Protein AF-0000000066426655 (afdb_homodimer)

Foldseek 3Di:
DDFDDDPQFTDDDDDDPDQCLPPVVVVCVVVVVPDDDQEEEDEQDDADPVRNVSVCVSVVVVCVVSVHAYWYFHQCLFFVQFWYDPDPAWTFHDDPNDTDIDGDDGTDGHDDRGNVSTDIDSPHHHDYPDPDD/DDFDDDPQFTDDDDDDPDQCLPPVVVVCVVVVVPDDDQEEEDEQDDADPVRNVSVCVVVVVVCVVSVHAYWYFHQCLFFVQFWYDPDPAWTFHADPNDTDIDGDDGTDGHDDRGNVSTDIDSPHHHDYPDDDD

Organism: Campylobacter jejuni subsp. jejuni serotype O:2 (strain ATCC 700819 / NCTC 11168) (NCBI:txid192222)

Sequence (266 aa):
MIGIYQDDKLIKTYKSEEKASEFLPKILDELLKEYDFTSLIYANGPGSYMGIKISYVSLSTLSIVKNIPLFAVSAFELNGYKPISANKNFCFVYKEGEICLEQNIPAEFFLPKNLQELKLNNDNLPFYFLDAIMIGIYQDDKLIKTYKSEEKASEFLPKILDELLKEYDFTSLIYANGPGSYMGIKISYVSLSTLSIVKNIPLFAVSAFELNGYKPISANKNFCFVYKEGEICLEQNIPAEFFLPKNLQELKLNNDNLPFYFLDAI

Secondary structure (DSSP, 8-state):
-EEEEETTEEEEEE--SS-HHHHHHHHHHHHHHH---S-EEEE--SS-HHHHHHHHHHHHHHHHHHT--EEEE-GGGGTTT--EE-SSS-EEEEETTEEEEES-PPPPP---SBGGGS--BS------SS---/-EEEEETTEEEEEE--SS-HHHHHHHHHHHHHHH---S-EEEE--SS-HHHHHHHHHHHHHHHHHHT--EEEE-GGGGTTT--EE-SSS-EEEEETTEEEEES-PPPPP---SBGGGS--BS------SS---

Nearest PDB structures (foldseek):
  8iey-assembly1_B  TM=6.755E-01  e=2.167E-03  Aquifex aeolicus
  8q44-assembly1_B  TM=6.152E-01  e=5.663E-01  Thermoanaerobacter brockii subsp. finnii Ako-1
  8q42-assembly1_B  TM=6.062E-01  e=6.455E-01  Thermoanaerobacter brockii subsp. finnii Ako-1
  1dr0-assembly1_B  TM=4.371E-01  e=3.542E+00  Thermus thermophilus HB8
  1gc9-assembly1_A-2  TM=4.170E-01  e=7.771E+00  Thermus thermophilus HB8

pLDDT: mean 93.32, std 7.03, range [44.31, 98.5]

Structure (mmCIF, N/CA/C/O backbone):
data_AF-0000000066426655-model_v1
#
loop_
_entity.id
_entity.type
_entity.pdbx_description
1 polymer 'Glycoprotease family protein'
#
loop_
_atom_site.group_PDB
_atom_site.id
_atom_site.type_symbol
_atom_site.label_atom_id
_atom_site.label_alt_id
_atom_site.label_comp_id
_atom_site.label_asym_id
_atom_site.label_entity_id
_atom_site.label_seq_id
_atom_site.pdbx_PDB_ins_code
_atom_site.Cartn_x
_atom_site.Cartn_y
_atom_site.Cartn_z
_atom_site.occupancy
_atom_site.B_iso_or_equiv
_atom_site.auth_seq_id
_atom_site.auth_comp_id
_atom_site.auth_asym_id
_atom_site.auth_atom_id
_atom_site.pdbx_PDB_model_num
ATOM 1 N N . MET A 1 1 ? -1.629 15.18 0.121 1 94.19 1 MET A N 1
ATOM 2 C CA . MET A 1 1 ? -0.64 16.219 0.371 1 94.19 1 MET A CA 1
ATOM 3 C C . MET A 1 1 ? 0.621 15.641 0.999 1 94.19 1 MET A C 1
ATOM 5 O O . MET A 1 1 ? 0.542 14.758 1.857 1 94.19 1 MET A O 1
ATOM 9 N N . ILE A 1 2 ? 1.807 16.125 0.528 1 97.25 2 ILE A N 1
ATOM 10 C CA . ILE A 1 2 ? 3.098 15.688 1.042 1 97.25 2 ILE A CA 1
ATOM 11 C C . ILE A 1 2 ? 3.98 16.891 1.33 1 97.25 2 ILE A C 1
ATOM 13 O O . ILE A 1 2 ? 4.008 17.859 0.551 1 97.25 2 ILE A O 1
ATOM 17 N N . GLY A 1 3 ? 4.629 16.859 2.479 1 98.06 3 GLY A N 1
ATOM 18 C CA . GLY A 1 3 ? 5.574 17.906 2.83 1 98.06 3 GLY A CA 1
ATOM 19 C C . GLY A 1 3 ? 7 17.422 2.947 1 98.06 3 GLY A C 1
ATOM 20 O O . GLY A 1 3 ? 7.238 16.312 3.447 1 98.06 3 GLY A O 1
ATOM 21 N N . ILE A 1 4 ? 7.938 18.172 2.4 1 98.5 4 ILE A N 1
ATOM 22 C CA . ILE A 1 4 ? 9.359 17.938 2.604 1 98.5 4 ILE A CA 1
ATOM 23 C C . ILE A 1 4 ? 9.898 18.922 3.65 1 98.5 4 ILE A C 1
ATOM 25 O O . ILE A 1 4 ? 9.68 20.125 3.555 1 98.5 4 ILE A O 1
ATOM 29 N N . TYR A 1 5 ? 10.477 18.359 4.633 1 98.31 5 TYR A N 1
ATOM 30 C CA . TYR A 1 5 ? 11 19.172 5.727 1 98.31 5 TYR A CA 1
ATOM 31 C C . TYR A 1 5 ? 12.516 19.062 5.805 1 98.31 5 TYR A C 1
ATOM 33 O O . TYR A 1 5 ? 13.086 17.984 5.641 1 98.31 5 TYR A O 1
ATOM 41 N N . GLN A 1 6 ? 13.156 20.156 5.977 1 98 6 GLN A N 1
ATOM 42 C CA . GLN A 1 6 ? 14.578 20.25 6.285 1 98 6 GLN A CA 1
ATOM 43 C C . GLN A 1 6 ? 14.812 20.984 7.605 1 98 6 GLN A C 1
ATOM 45 O O . GLN A 1 6 ? 14.32 22.094 7.801 1 98 6 GLN A O 1
ATOM 50 N N . ASP A 1 7 ? 15.547 20.266 8.484 1 96.81 7 ASP A N 1
ATOM 51 C CA . ASP A 1 7 ? 15.758 20.844 9.812 1 96.81 7 ASP A CA 1
ATOM 52 C C . ASP A 1 7 ? 14.43 21.266 10.445 1 96.81 7 ASP A C 1
ATOM 54 O O . ASP A 1 7 ? 14.297 22.406 10.922 1 96.81 7 ASP A O 1
ATOM 58 N N . ASP A 1 8 ? 13.43 20.422 10.227 1 97.06 8 ASP A N 1
ATOM 59 C CA . ASP A 1 8 ? 12.109 20.516 10.844 1 97.06 8 ASP A CA 1
ATOM 60 C C . ASP A 1 8 ? 11.289 21.641 10.203 1 97.06 8 ASP A C 1
ATOM 62 O O . ASP A 1 8 ? 10.164 21.906 10.609 1 97.06 8 ASP A O 1
ATOM 66 N N . LYS A 1 9 ? 11.852 22.219 9.18 1 98.12 9 LYS A N 1
ATOM 67 C CA . LYS A 1 9 ? 11.148 23.297 8.5 1 98.12 9 LYS A CA 1
ATOM 68 C C . LYS A 1 9 ? 10.578 22.828 7.16 1 98.12 9 LYS A C 1
ATOM 70 O O . LYS A 1 9 ? 11.273 22.156 6.391 1 98.12 9 LYS A O 1
ATOM 75 N N . LEU A 1 10 ? 9.398 23.203 6.895 1 98.31 10 LEU A N 1
ATOM 76 C CA . LEU A 1 10 ? 8.758 22.844 5.633 1 98.31 10 LEU A CA 1
ATOM 77 C C . LEU A 1 10 ? 9.43 23.578 4.465 1 98.31 10 LEU A C 1
ATOM 79 O O . LEU A 1 10 ? 9.484 24.812 4.453 1 98.31 10 LEU A O 1
ATOM 83 N N . ILE A 1 11 ? 9.906 22.859 3.496 1 98.12 11 ILE A N 1
ATOM 84 C CA . ILE A 1 11 ? 10.625 23.531 2.416 1 98.12 11 ILE A CA 1
ATOM 85 C C . ILE A 1 11 ? 9.891 23.312 1.095 1 98.12 11 ILE A C 1
ATOM 87 O O . ILE A 1 11 ? 10.125 24.031 0.121 1 98.12 11 ILE A O 1
ATOM 91 N N . LYS A 1 12 ? 9.062 22.344 1.007 1 98.06 12 LYS A N 1
ATOM 92 C CA . LYS A 1 12 ? 8.328 22.062 -0.22 1 98.06 12 LYS A CA 1
ATOM 93 C C . LYS A 1 12 ? 7.023 21.328 0.08 1 98.06 12 LYS A C 1
ATOM 95 O O . LYS A 1 12 ? 6.957 20.516 1.01 1 98.06 12 LYS A O 1
ATOM 100 N N . THR A 1 13 ? 5.961 21.609 -0.678 1 97.69 13 THR A N 1
ATOM 101 C CA . THR A 1 13 ? 4.66 20.969 -0.549 1 97.69 13 THR A CA 1
ATOM 102 C C . THR A 1 13 ? 4.211 20.375 -1.887 1 97.69 13 THR A C 1
ATOM 104 O O . THR A 1 13 ? 4.367 21.016 -2.93 1 97.69 13 THR A O 1
ATOM 107 N N . TYR A 1 14 ? 3.727 19.188 -1.856 1 96.81 14 TYR A N 1
ATOM 108 C CA . TYR A 1 14 ? 3.098 18.562 -3.014 1 96.81 14 TYR A CA 1
ATOM 109 C C . TYR A 1 14 ? 1.631 18.25 -2.74 1 96.81 14 TYR A C 1
ATOM 111 O O . TYR A 1 14 ? 1.287 17.734 -1.674 1 96.81 14 TYR A O 1
ATOM 119 N N . LYS A 1 15 ? 0.808 18.625 -3.684 1 94.81 15 LYS A N 1
ATOM 120 C CA . LYS A 1 15 ? -0.622 18.344 -3.588 1 94.81 15 LYS A CA 1
ATOM 121 C C . LYS A 1 15 ? -1.118 17.609 -4.824 1 94.81 15 LYS A C 1
ATOM 123 O O . LYS A 1 15 ? -0.657 17.859 -5.938 1 94.81 15 LYS A O 1
ATOM 128 N N . SER A 1 16 ? -1.938 16.672 -4.609 1 94.44 16 SER A N 1
ATOM 129 C CA . SER A 1 16 ? -2.549 15.93 -5.711 1 94.44 16 SER A CA 1
ATOM 130 C C . SER A 1 16 ? -3.973 15.5 -5.363 1 94.44 16 SER A C 1
ATOM 132 O O . SER A 1 16 ? -4.27 15.195 -4.211 1 94.44 16 SER A O 1
ATOM 134 N N . GLU A 1 17 ? -4.84 15.461 -6.32 1 92.12 17 GLU A N 1
ATOM 135 C CA . GLU A 1 17 ? -6.199 14.961 -6.137 1 92.12 17 GLU A CA 1
ATOM 136 C C . GLU A 1 17 ? -6.285 13.469 -6.426 1 92.12 17 GLU A C 1
ATOM 138 O O . GLU A 1 17 ? -7.332 12.852 -6.223 1 92.12 17 GLU A O 1
ATOM 143 N N . GLU A 1 18 ? -5.168 12.984 -6.832 1 91 18 GLU A N 1
ATOM 144 C CA . GLU A 1 18 ? -5.121 11.547 -7.098 1 91 18 GLU A CA 1
ATOM 145 C C . GLU A 1 18 ? -5.227 10.742 -5.809 1 91 18 GLU A C 1
ATOM 147 O O . GLU A 1 18 ? -4.902 11.242 -4.73 1 91 18 GLU A O 1
ATOM 152 N N . LYS A 1 19 ? -5.684 9.508 -6.016 1 89.44 19 LYS A N 1
ATOM 153 C CA . LYS A 1 19 ? -5.645 8.586 -4.883 1 89.44 19 LYS A CA 1
ATOM 154 C C . LYS A 1 19 ? -4.211 8.297 -4.453 1 89.44 19 LYS A C 1
ATOM 156 O O . LYS A 1 19 ? -3.291 8.344 -5.273 1 89.44 19 LYS A O 1
ATOM 161 N N . ALA A 1 20 ? -4.055 8.008 -3.221 1 90.38 20 ALA A N 1
ATOM 162 C CA . ALA A 1 20 ? -2.73 7.719 -2.674 1 90.38 20 ALA A CA 1
ATOM 163 C C . ALA A 1 20 ? -2.049 6.594 -3.447 1 90.38 20 ALA A C 1
ATOM 165 O O . ALA A 1 20 ? -0.838 6.637 -3.682 1 90.38 20 ALA A O 1
ATOM 166 N N . SER A 1 21 ? -2.799 5.566 -3.84 1 89.19 21 SER A N 1
ATOM 167 C CA . SER A 1 21 ? -2.252 4.398 -4.523 1 89.19 21 SER A CA 1
ATOM 168 C C . SER A 1 21 ? -1.67 4.773 -5.883 1 89.19 21 SER A C 1
ATOM 170 O O . SER A 1 21 ? -0.853 4.035 -6.438 1 89.19 21 SER A O 1
ATOM 172 N N . GLU A 1 22 ? -2.092 5.855 -6.363 1 89.12 22 GLU A N 1
ATOM 173 C CA . GLU A 1 22 ? -1.615 6.348 -7.652 1 89.12 22 GLU A CA 1
ATOM 174 C C . GLU A 1 22 ? -0.543 7.418 -7.473 1 89.12 22 GLU A C 1
ATOM 176 O O . GLU A 1 22 ? 0.479 7.402 -8.164 1 89.12 22 GLU A O 1
ATOM 181 N N . PHE A 1 23 ? -0.753 8.25 -6.57 1 92.94 23 PHE A N 1
ATOM 182 C CA . PHE A 1 23 ? 0.085 9.422 -6.359 1 92.94 23 PHE A CA 1
ATOM 183 C C . PHE A 1 23 ? 1.415 9.031 -5.723 1 92.94 23 PHE A C 1
ATOM 185 O O . PHE A 1 23 ? 2.475 9.484 -6.164 1 92.94 23 PHE A O 1
ATOM 192 N N . LEU A 1 24 ? 1.407 8.164 -4.75 1 94.19 24 LEU A N 1
ATOM 193 C CA . LEU A 1 24 ? 2.574 7.898 -3.914 1 94.19 24 LEU A CA 1
ATOM 194 C C . LEU A 1 24 ? 3.693 7.262 -4.727 1 94.19 24 LEU A C 1
ATOM 196 O O . LEU A 1 24 ? 4.836 7.719 -4.688 1 94.19 24 LEU A O 1
ATOM 200 N N . PRO A 1 25 ? 3.396 6.258 -5.5 1 91 25 PRO A N 1
ATOM 201 C CA . PRO A 1 25 ? 4.492 5.668 -6.277 1 91 25 PRO A CA 1
ATOM 202 C C . PRO A 1 25 ? 5.148 6.668 -7.227 1 91 25 PRO A C 1
ATOM 204 O O . PRO A 1 25 ? 6.375 6.691 -7.352 1 91 25 PRO A O 1
ATOM 207 N N . LYS A 1 26 ? 4.379 7.488 -7.805 1 91.81 26 LYS A N 1
ATOM 208 C CA . LYS A 1 26 ? 4.895 8.469 -8.75 1 91.81 26 LYS A CA 1
ATOM 209 C C . LYS A 1 26 ? 5.762 9.508 -8.055 1 91.81 26 LYS A C 1
ATOM 211 O O . LYS A 1 26 ? 6.891 9.781 -8.477 1 91.81 26 LYS A O 1
ATOM 216 N N . ILE A 1 27 ? 5.23 10.055 -7.016 1 95.56 27 ILE A N 1
ATOM 217 C CA . ILE A 1 27 ? 5.906 11.172 -6.359 1 95.56 27 ILE A CA 1
ATOM 218 C C . ILE A 1 27 ? 7.156 10.672 -5.645 1 95.56 27 ILE A C 1
ATOM 220 O O . ILE A 1 27 ? 8.164 11.383 -5.574 1 95.56 27 ILE A O 1
ATOM 224 N N . LEU A 1 28 ? 7.109 9.453 -5.129 1 95.19 28 LEU A N 1
ATOM 225 C CA . LEU A 1 28 ? 8.273 8.898 -4.449 1 95.19 28 LEU A CA 1
ATOM 226 C C . LEU A 1 28 ? 9.43 8.711 -5.418 1 95.19 28 LEU A C 1
ATOM 228 O O . LEU A 1 28 ? 10.594 8.93 -5.055 1 95.19 28 LEU A O 1
ATOM 232 N N . ASP A 1 29 ? 9.133 8.219 -6.598 1 94.75 29 ASP A N 1
ATOM 233 C CA . ASP A 1 29 ? 10.156 8.07 -7.621 1 94.75 29 ASP A CA 1
ATOM 234 C C . ASP A 1 29 ? 10.898 9.383 -7.844 1 94.75 29 ASP A C 1
ATOM 236 O O . ASP A 1 29 ? 12.133 9.406 -7.91 1 94.75 29 ASP A O 1
ATOM 240 N N . GLU A 1 30 ? 10.156 10.445 -7.879 1 95.56 30 GLU A N 1
ATOM 241 C CA . GLU A 1 30 ? 10.727 11.773 -8.07 1 95.56 30 GLU A CA 1
ATOM 242 C C . GLU A 1 30 ? 11.508 12.227 -6.84 1 95.56 30 GLU A C 1
ATOM 244 O O . GLU A 1 30 ? 12.648 12.688 -6.957 1 95.56 30 GLU A O 1
ATOM 249 N N . LEU A 1 31 ? 10.961 12.047 -5.703 1 96.62 31 LEU A N 1
ATOM 250 C CA . LEU A 1 31 ? 11.516 12.578 -4.465 1 96.62 31 LEU A CA 1
ATOM 251 C C . LEU A 1 31 ? 12.797 11.844 -4.086 1 96.62 31 LEU A C 1
ATOM 253 O O . LEU A 1 31 ? 13.734 12.453 -3.572 1 96.62 31 LEU A O 1
ATOM 257 N N . LEU A 1 32 ? 12.844 10.609 -4.344 1 95.62 32 LEU A N 1
ATOM 258 C CA . LEU A 1 32 ? 13.992 9.812 -3.926 1 95.62 32 LEU A CA 1
ATOM 259 C C . LEU A 1 32 ? 15.195 10.086 -4.824 1 95.62 32 LEU A C 1
ATOM 261 O O . LEU A 1 32 ? 16.328 9.781 -4.453 1 95.62 32 LEU A O 1
ATOM 265 N N . LYS A 1 33 ? 14.914 10.586 -5.977 1 94.88 33 LYS A N 1
ATOM 266 C CA . LYS A 1 33 ? 15.992 11.016 -6.859 1 94.88 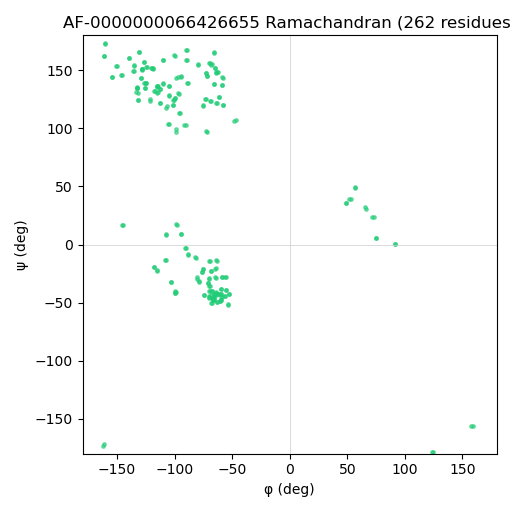33 LYS A CA 1
ATOM 267 C C . LYS A 1 33 ? 16.578 12.352 -6.402 1 94.88 33 LYS A C 1
ATOM 269 O O . LYS A 1 33 ? 17.75 12.648 -6.668 1 94.88 33 LYS A O 1
ATOM 274 N N . GLU A 1 34 ? 15.773 13.047 -5.695 1 95.81 34 GLU A N 1
ATOM 275 C CA . GLU A 1 34 ? 16.141 14.414 -5.344 1 95.81 34 GLU A CA 1
ATOM 276 C C . GLU A 1 34 ? 16.625 14.5 -3.9 1 95.81 34 GLU A C 1
ATOM 278 O O . GLU A 1 34 ? 17.484 15.32 -3.574 1 95.81 34 GLU A O 1
ATOM 283 N N . TYR A 1 35 ? 16.062 13.641 -3.027 1 95.88 35 TYR A N 1
ATOM 284 C CA . TYR A 1 35 ? 16.328 13.789 -1.6 1 95.88 35 TYR A CA 1
ATOM 285 C C . TYR A 1 35 ? 16.797 12.477 -0.992 1 95.88 35 TYR A C 1
ATOM 287 O O . TYR A 1 35 ? 16.469 11.398 -1.493 1 95.88 35 TYR A O 1
ATOM 295 N N . ASP A 1 36 ? 17.594 12.664 0.042 1 95.19 36 ASP A N 1
ATOM 296 C CA . ASP A 1 36 ? 17.859 11.578 0.981 1 95.19 36 ASP A CA 1
ATOM 297 C C . ASP A 1 36 ? 17.141 11.805 2.305 1 95.19 36 ASP A C 1
ATOM 299 O O . ASP A 1 36 ? 17.391 12.797 2.994 1 95.19 36 ASP A O 1
ATOM 303 N N . PHE A 1 37 ? 16.312 10.914 2.609 1 96.88 37 PHE A N 1
ATOM 304 C CA . PHE A 1 37 ? 15.484 11.102 3.793 1 96.88 37 PHE A CA 1
ATOM 305 C C . PHE A 1 37 ? 16.109 10.422 5.004 1 96.88 37 PHE A C 1
ATOM 307 O O . PHE A 1 37 ? 16.719 9.359 4.879 1 96.88 37 PHE A O 1
ATOM 314 N N . THR A 1 38 ? 15.914 11.086 6.141 1 97.38 38 THR A N 1
ATOM 315 C CA . THR A 1 38 ? 16.438 10.516 7.379 1 97.38 38 THR A CA 1
ATOM 316 C C . THR A 1 38 ? 15.297 9.984 8.25 1 97.38 38 THR A C 1
ATOM 318 O O . THR A 1 38 ? 15.531 9.234 9.195 1 97.38 38 THR A O 1
ATOM 321 N N . SER A 1 39 ? 14.078 10.352 7.91 1 97.38 39 SER A N 1
ATOM 322 C CA . SER A 1 39 ? 12.898 9.875 8.617 1 97.38 39 SER A CA 1
ATOM 323 C C . SER A 1 39 ? 11.633 10.07 7.785 1 97.38 39 SER A C 1
ATOM 325 O O . SER A 1 39 ? 11.648 10.805 6.797 1 97.38 39 SER A O 1
ATOM 327 N N . LEU A 1 40 ? 10.641 9.406 8.133 1 97.62 40 LEU A N 1
ATOM 328 C CA . LEU A 1 40 ? 9.328 9.477 7.5 1 97.62 40 LEU A CA 1
ATOM 329 C C . LEU A 1 40 ? 8.227 9.695 8.539 1 97.62 40 LEU A C 1
ATOM 331 O O . LEU A 1 40 ? 8.32 9.188 9.656 1 97.62 40 LEU A O 1
ATOM 335 N N . ILE A 1 41 ? 7.246 10.453 8.211 1 97.75 41 ILE A N 1
ATOM 336 C CA . ILE A 1 41 ? 6.074 10.68 9.047 1 97.75 41 ILE A CA 1
ATOM 337 C C . ILE A 1 41 ? 4.805 10.531 8.219 1 97.75 41 ILE A C 1
ATOM 339 O O . ILE A 1 41 ? 4.73 11.016 7.09 1 97.75 41 ILE A O 1
ATOM 343 N N . TYR A 1 42 ? 3.844 9.852 8.711 1 97.44 42 TYR A N 1
ATOM 344 C CA . TYR A 1 42 ? 2.553 9.82 8.039 1 97.44 42 TYR A CA 1
ATOM 345 C C . TYR A 1 42 ? 1.41 10 9.031 1 97.44 42 TYR A C 1
ATOM 347 O O . TYR A 1 42 ? 1.587 9.781 10.234 1 97.44 42 TYR A O 1
ATOM 355 N N . ALA A 1 43 ? 0.281 10.5 8.602 1 96.62 43 ALA A N 1
ATOM 356 C CA . ALA A 1 43 ? -0.919 10.578 9.43 1 96.62 43 ALA A CA 1
ATOM 357 C C . ALA A 1 43 ? -1.578 9.203 9.562 1 96.62 43 ALA A C 1
ATOM 359 O O . ALA A 1 43 ? -2.066 8.648 8.57 1 96.62 43 ALA A O 1
ATOM 360 N N . ASN A 1 44 ? -1.669 8.758 10.758 1 96.12 44 ASN A N 1
ATOM 361 C CA . ASN A 1 44 ? -2.145 7.383 10.906 1 96.12 44 ASN A CA 1
ATOM 362 C C . ASN A 1 44 ? -3.65 7.336 11.156 1 96.12 44 ASN A C 1
ATOM 364 O O . ASN A 1 44 ? -4.199 6.277 11.469 1 96.12 44 ASN A O 1
ATOM 368 N N . GLY A 1 45 ? -4.355 8.453 11.031 1 93.69 45 GLY A N 1
ATOM 369 C CA . GLY A 1 45 ? -5.801 8.531 11.164 1 93.69 45 GLY A CA 1
ATOM 370 C C . GLY A 1 45 ? -6.25 9.523 12.227 1 93.69 45 GLY A C 1
ATOM 371 O O . GLY A 1 45 ? -5.422 10.188 12.852 1 93.69 45 GLY A O 1
ATOM 372 N N . PRO A 1 46 ? -7.523 9.578 12.383 1 94.56 46 PRO A N 1
ATOM 373 C CA . PRO A 1 46 ? -8.586 8.977 11.57 1 94.56 46 PRO A CA 1
ATOM 374 C C . PRO A 1 46 ? -8.648 9.57 10.164 1 94.56 46 PRO A C 1
ATOM 376 O O . PRO A 1 46 ? -7.965 10.547 9.867 1 94.56 46 PRO A O 1
ATOM 379 N N . GLY A 1 47 ? -9.344 8.938 9.266 1 91.62 47 GLY A N 1
ATOM 380 C CA . GLY A 1 47 ? -9.5 9.367 7.883 1 91.62 47 GLY A CA 1
ATOM 381 C C . GLY A 1 47 ? -9.875 8.234 6.945 1 91.62 47 GLY A C 1
ATOM 382 O O . GLY A 1 47 ? -10.578 7.301 7.34 1 91.62 47 GLY A O 1
ATOM 383 N N . SER A 1 48 ? -9.57 8.414 5.672 1 88.44 48 SER A N 1
ATOM 384 C CA . SER A 1 48 ? -9.852 7.418 4.641 1 88.44 48 SER A CA 1
ATOM 385 C C . SER A 1 48 ? -9.172 6.09 4.957 1 88.44 48 SER A C 1
ATOM 387 O O . SER A 1 48 ? -7.949 6.023 5.066 1 88.44 48 SER A O 1
ATOM 389 N N . TYR A 1 49 ? -10.016 5.07 5.094 1 88.12 49 TYR A N 1
ATOM 390 C CA . TYR A 1 49 ? -9.523 3.734 5.422 1 88.12 49 TYR A CA 1
ATOM 391 C C . TYR A 1 49 ? -8.445 3.295 4.445 1 88.12 49 TYR A C 1
ATOM 393 O O . TYR A 1 49 ? -7.324 2.977 4.852 1 88.12 49 TYR A O 1
ATOM 401 N N . MET A 1 50 ? -8.703 3.373 3.195 1 86.62 50 MET A N 1
ATOM 402 C CA . MET A 1 50 ? -7.766 2.959 2.152 1 86.62 50 MET A CA 1
ATOM 403 C C . MET A 1 50 ? -6.547 3.877 2.119 1 86.62 50 MET A C 1
ATOM 405 O O . MET A 1 50 ? -5.414 3.404 2.02 1 86.62 50 MET A O 1
ATOM 409 N N . GLY A 1 51 ? -6.832 5.094 2.299 1 90.44 51 GLY A N 1
ATOM 410 C CA . GLY A 1 51 ? -5.754 6.07 2.26 1 90.44 51 GLY A CA 1
ATOM 411 C C . GLY A 1 51 ? -4.711 5.852 3.336 1 90.44 51 GLY A C 1
ATOM 412 O O . GLY A 1 51 ? -3.508 5.91 3.062 1 90.44 51 GLY A O 1
ATOM 413 N N . ILE A 1 52 ? -5.176 5.562 4.496 1 93.19 52 ILE A N 1
ATOM 414 C CA . ILE A 1 52 ? -4.285 5.34 5.629 1 93.19 52 ILE A CA 1
ATOM 415 C C . ILE A 1 52 ? -3.471 4.07 5.402 1 93.19 52 ILE A C 1
ATOM 417 O O . ILE A 1 52 ? -2.25 4.066 5.57 1 93.19 52 ILE A O 1
ATOM 421 N N . LYS A 1 53 ? -4.133 3.1 5.008 1 92 53 LYS A N 1
ATOM 422 C CA . LYS A 1 53 ? -3.479 1.809 4.82 1 92 53 LYS A CA 1
ATOM 423 C C . LYS A 1 53 ? -2.418 1.885 3.723 1 92 53 LYS A C 1
ATOM 425 O O . LYS A 1 53 ? -1.312 1.368 3.887 1 92 53 LYS A O 1
ATOM 430 N N . ILE A 1 54 ? -2.746 2.521 2.682 1 93.44 54 ILE A N 1
ATOM 431 C CA . ILE A 1 54 ? -1.84 2.648 1.545 1 93.44 54 ILE A CA 1
ATOM 432 C C . ILE A 1 54 ? -0.623 3.479 1.944 1 93.44 54 ILE A C 1
ATOM 434 O O . ILE A 1 54 ? 0.514 3.117 1.628 1 93.44 54 ILE A O 1
ATOM 438 N N . SER A 1 55 ? -0.853 4.547 2.582 1 95.25 55 SER A N 1
ATOM 439 C CA . SER A 1 55 ? 0.247 5.391 3.037 1 95.25 55 SER A CA 1
ATOM 440 C C . SER A 1 55 ? 1.176 4.633 3.977 1 95.25 55 SER A C 1
ATOM 442 O O . SER A 1 55 ? 2.398 4.688 3.83 1 95.25 55 SER A O 1
ATOM 444 N N . TYR A 1 56 ? 0.554 3.889 4.859 1 95.5 56 TYR A N 1
ATOM 445 C CA . TYR A 1 56 ? 1.338 3.121 5.82 1 95.5 56 TYR A CA 1
ATOM 446 C C . TYR A 1 56 ? 2.203 2.084 5.113 1 95.5 56 TYR A C 1
ATOM 448 O O . TYR A 1 56 ? 3.408 1.998 5.367 1 95.5 56 TYR A O 1
ATOM 456 N N . VAL A 1 57 ? 1.635 1.359 4.277 1 95.19 57 VAL A N 1
ATOM 457 C CA . VAL A 1 57 ? 2.35 0.253 3.648 1 95.19 57 VAL A CA 1
ATOM 458 C C . VAL A 1 57 ? 3.479 0.796 2.777 1 95.19 57 VAL A C 1
ATOM 460 O O . VAL A 1 57 ? 4.59 0.258 2.783 1 95.19 57 VAL A O 1
ATOM 463 N N . SER A 1 58 ? 3.215 1.82 2.037 1 95.81 58 SER A N 1
ATOM 464 C CA . SER A 1 58 ? 4.227 2.441 1.189 1 95.81 58 SER A CA 1
ATOM 465 C C . SER A 1 58 ? 5.395 2.969 2.018 1 95.81 58 SER A C 1
ATOM 467 O O . SER A 1 58 ? 6.551 2.631 1.757 1 95.81 58 SER A O 1
ATOM 469 N N . LEU A 1 59 ? 5.094 3.666 3.033 1 96.62 59 LEU A N 1
ATOM 470 C CA . LEU A 1 59 ? 6.137 4.336 3.801 1 96.62 59 LEU A CA 1
ATOM 471 C C . LEU A 1 59 ? 6.844 3.354 4.73 1 96.62 59 LEU A C 1
ATOM 473 O O . LEU A 1 59 ? 8.039 3.492 4.992 1 96.62 59 LEU A O 1
ATOM 477 N N . SER A 1 60 ? 6.078 2.373 5.184 1 95.75 60 SER A N 1
ATOM 478 C CA . SER A 1 60 ? 6.73 1.331 5.969 1 95.75 60 SER A CA 1
ATOM 479 C C . SER A 1 60 ? 7.738 0.554 5.125 1 95.75 60 SER A C 1
ATOM 481 O O . SER A 1 60 ? 8.828 0.223 5.602 1 95.75 60 SER A O 1
ATOM 483 N N . THR A 1 61 ? 7.371 0.27 3.92 1 95.62 61 THR A N 1
ATOM 484 C CA . THR A 1 61 ? 8.297 -0.387 3.002 1 95.62 61 THR A CA 1
ATOM 485 C C . THR A 1 61 ? 9.539 0.464 2.789 1 95.62 61 THR A C 1
ATOM 487 O O . THR A 1 61 ? 10.664 -0.038 2.881 1 95.62 61 THR A O 1
ATOM 490 N N . LEU A 1 62 ? 9.344 1.686 2.535 1 95.88 62 LEU A N 1
ATOM 491 C CA . LEU A 1 62 ? 10.445 2.617 2.346 1 95.88 62 LEU A CA 1
ATOM 492 C C . LEU A 1 62 ? 11.328 2.674 3.588 1 95.88 62 LEU A C 1
ATOM 494 O O . LEU A 1 62 ? 12.555 2.654 3.484 1 95.88 62 LEU A O 1
ATOM 498 N N . SER A 1 63 ? 10.664 2.75 4.73 1 96.69 63 SER A N 1
ATOM 499 C CA . SER A 1 63 ? 11.359 2.779 6.008 1 96.69 63 SER A CA 1
ATOM 500 C C . SER A 1 63 ? 12.266 1.562 6.172 1 96.69 63 SER A C 1
ATOM 502 O O . SER A 1 63 ? 13.422 1.692 6.578 1 96.69 63 SER A O 1
ATOM 504 N N . ILE A 1 64 ? 11.805 0.477 5.859 1 94.94 64 ILE A N 1
ATOM 505 C CA . ILE A 1 64 ? 12.516 -0.787 6.004 1 94.94 64 ILE A CA 1
ATOM 506 C C . ILE A 1 64 ? 13.719 -0.816 5.059 1 94.94 64 ILE A C 1
ATOM 508 O O . ILE A 1 64 ? 14.836 -1.121 5.473 1 94.94 64 ILE A O 1
ATOM 512 N N . VAL A 1 65 ? 13.516 -0.46 3.838 1 93.75 65 VAL A N 1
ATOM 513 C CA . VAL A 1 65 ? 14.547 -0.578 2.812 1 93.75 65 VAL A CA 1
ATOM 514 C C . VAL A 1 65 ? 15.664 0.43 3.084 1 93.75 65 VAL A C 1
ATOM 516 O O . VAL A 1 65 ? 16.844 0.115 2.926 1 93.75 65 VAL A O 1
ATOM 519 N N . LYS A 1 66 ? 15.266 1.592 3.49 1 94.5 66 LYS A N 1
ATOM 520 C CA . LYS A 1 66 ? 16.25 2.65 3.713 1 94.5 66 LYS A CA 1
ATOM 521 C C . LYS A 1 66 ? 16.797 2.605 5.137 1 94.5 66 LYS A C 1
ATOM 523 O O . LYS A 1 66 ? 17.75 3.309 5.465 1 94.5 66 LYS A O 1
ATOM 528 N N . ASN A 1 67 ? 16.141 1.742 5.922 1 94.62 67 ASN A N 1
ATOM 529 C CA . ASN A 1 67 ? 16.516 1.64 7.332 1 94.62 67 ASN A CA 1
ATOM 530 C C . ASN A 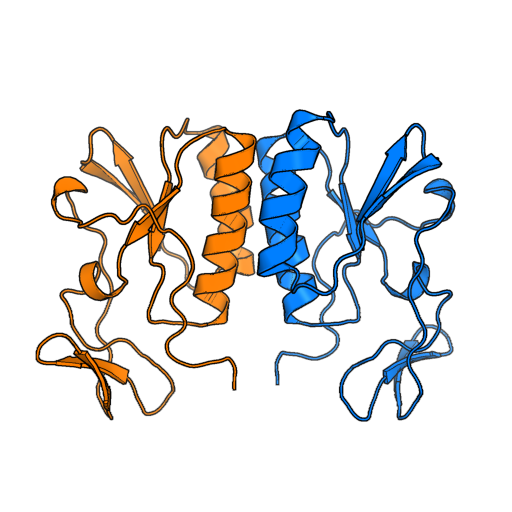1 67 ? 16.422 2.992 8.031 1 94.62 67 ASN A C 1
ATOM 532 O O . ASN A 1 67 ? 17.391 3.428 8.672 1 94.62 67 ASN A O 1
ATOM 536 N N . ILE A 1 68 ? 15.359 3.662 7.875 1 96.25 68 ILE A N 1
ATOM 537 C CA . ILE A 1 68 ? 15.094 4.938 8.531 1 96.25 68 ILE A CA 1
ATOM 538 C C . ILE A 1 68 ? 13.781 4.852 9.305 1 96.25 68 ILE A C 1
ATOM 540 O O . ILE A 1 68 ? 12.891 4.066 8.961 1 96.25 68 ILE A O 1
ATOM 544 N N . PRO A 1 69 ? 13.602 5.609 10.359 1 96.75 69 PRO A N 1
ATOM 545 C CA . PRO A 1 69 ? 12.406 5.5 11.203 1 96.75 69 PRO A CA 1
ATOM 546 C C . PRO A 1 69 ? 11.156 6.059 10.516 1 96.75 69 PRO A C 1
ATOM 548 O O . PRO A 1 69 ? 11.242 7.023 9.758 1 96.75 69 PRO A O 1
ATOM 551 N N . LEU A 1 70 ? 10.078 5.441 10.781 1 97 70 LEU A N 1
ATOM 552 C CA . LEU A 1 70 ? 8.75 5.883 10.391 1 97 70 LEU A CA 1
ATOM 553 C C . LEU A 1 70 ? 7.922 6.27 11.617 1 97 70 LEU A C 1
ATOM 555 O O . LEU A 1 70 ? 7.73 5.457 12.523 1 97 70 LEU A O 1
ATOM 559 N N . PHE A 1 71 ? 7.469 7.492 11.633 1 97.25 71 PHE A N 1
ATOM 560 C CA . PHE A 1 71 ? 6.637 7.984 12.727 1 97.25 71 PHE A CA 1
ATOM 561 C C . PHE A 1 71 ? 5.203 8.211 12.258 1 97.25 71 PHE A C 1
ATOM 563 O O . PHE A 1 71 ? 4.945 8.281 11.055 1 97.25 71 PHE A O 1
ATOM 570 N N . ALA A 1 72 ? 4.332 8.227 13.227 1 97.31 72 ALA A N 1
ATOM 571 C CA . ALA A 1 72 ? 2.932 8.547 12.945 1 97.31 72 ALA A CA 1
ATOM 572 C C . ALA A 1 72 ? 2.496 9.805 13.695 1 97.31 72 ALA A C 1
ATOM 574 O O . ALA A 1 72 ? 3.07 10.156 14.727 1 97.31 72 ALA A O 1
ATOM 575 N N . VAL A 1 73 ? 1.589 10.438 13.141 1 97 73 VAL A N 1
ATOM 576 C CA . VAL A 1 73 ? 0.935 11.57 13.789 1 97 73 VAL A CA 1
ATOM 577 C C . VAL A 1 73 ? -0.577 11.477 13.594 1 97 73 VAL A C 1
ATOM 579 O O . VAL A 1 73 ? -1.047 10.969 12.57 1 97 73 VAL A O 1
ATOM 582 N N . SER A 1 74 ? -1.324 11.977 14.555 1 95.69 74 SER A N 1
ATOM 583 C CA . SER A 1 74 ? -2.773 12.031 14.398 1 95.69 74 SER A CA 1
ATOM 584 C C . SER A 1 74 ? -3.174 12.984 13.273 1 95.69 74 SER A C 1
ATOM 586 O O . SER A 1 74 ? -2.627 14.086 13.164 1 95.69 74 SER A O 1
ATOM 588 N N . ALA A 1 75 ? -4.113 12.547 12.516 1 96.12 75 ALA A N 1
ATOM 589 C CA . ALA A 1 75 ? -4.617 13.438 11.469 1 96.12 75 ALA A CA 1
ATOM 590 C C . ALA A 1 75 ? -5.16 14.734 12.07 1 96.12 75 ALA A C 1
ATOM 592 O O . ALA A 1 75 ? -5.102 15.789 11.438 1 96.12 75 ALA A O 1
ATOM 593 N N . PHE A 1 76 ? -5.617 14.68 13.258 1 96 76 PHE A N 1
ATOM 594 C CA . PHE A 1 76 ? -6.176 15.844 13.938 1 96 76 PHE A CA 1
ATOM 595 C C . PHE A 1 76 ? -5.102 16.906 14.148 1 96 76 PHE A C 1
ATOM 597 O O . PHE A 1 76 ? -5.402 18.109 14.18 1 96 76 PHE A O 1
ATOM 604 N N . GLU A 1 77 ? -3.896 16.5 14.266 1 95.62 77 GLU A N 1
ATOM 605 C CA . GLU A 1 77 ? -2.797 17.453 14.43 1 95.62 77 GLU A CA 1
ATOM 606 C C . GLU A 1 77 ? -2.559 18.234 13.141 1 95.62 77 GLU A C 1
ATOM 608 O O . GLU A 1 77 ? -1.896 19.281 13.164 1 95.62 77 GLU A O 1
ATOM 613 N N . LEU A 1 78 ? -3.125 17.75 12.109 1 97.25 78 LEU A N 1
ATOM 614 C CA . LEU A 1 78 ? -2.85 18.344 10.805 1 97.25 78 LEU A CA 1
ATOM 615 C C . LEU A 1 78 ? -4.051 19.141 10.297 1 97.25 78 LEU A C 1
ATOM 617 O O . LEU A 1 78 ? -4.098 19.531 9.133 1 97.25 78 LEU A O 1
ATOM 621 N N . ASN A 1 79 ? -5.023 19.328 11.133 1 97 79 ASN A N 1
ATOM 622 C CA . ASN A 1 79 ? -6.16 20.125 10.711 1 97 79 ASN A CA 1
ATOM 623 C C . ASN A 1 79 ? -6.734 20.938 11.875 1 97 79 ASN A C 1
ATOM 625 O O . ASN A 1 79 ? -7.898 21.344 11.844 1 97 79 ASN A O 1
ATOM 629 N N . GLY A 1 80 ? -5.902 21.062 12.953 1 95.56 80 GLY A N 1
ATOM 630 C CA . GLY A 1 80 ? -6.273 21.875 14.102 1 95.56 80 GLY A CA 1
ATOM 631 C C . GLY A 1 80 ? -7.379 21.266 14.938 1 95.56 80 GLY A C 1
ATOM 632 O O . GLY A 1 80 ? -8.203 21.969 15.516 1 95.56 80 GLY A O 1
ATOM 633 N N . TYR A 1 81 ? -7.52 19.969 14.859 1 96.56 81 TYR A N 1
ATOM 634 C CA . TYR A 1 81 ? -8.5 19.188 15.617 1 96.56 81 TYR A CA 1
ATOM 635 C C . TYR A 1 81 ? -9.922 19.547 15.195 1 96.56 81 TYR A C 1
ATOM 637 O O . TYR A 1 81 ? -10.844 19.562 16.016 1 96.56 81 TYR A O 1
ATOM 645 N N . LYS A 1 82 ? -10.07 19.891 13.953 1 97.38 82 LYS A N 1
ATOM 646 C CA . LYS A 1 82 ? -11.375 20.125 13.344 1 97.38 82 LYS A CA 1
ATOM 647 C C . LYS A 1 82 ? -11.945 18.844 12.75 1 97.38 82 LYS A C 1
ATOM 649 O O . LYS A 1 82 ? -11.25 17.828 12.672 1 97.38 82 LYS A O 1
ATOM 654 N N . PRO A 1 83 ? -13.195 18.844 12.398 1 97.62 83 PRO A N 1
ATOM 655 C CA . PRO A 1 83 ? -13.836 17.625 11.914 1 97.62 83 PRO A CA 1
ATOM 656 C C . PRO A 1 83 ? -13.148 17.047 10.68 1 97.62 83 PRO A C 1
ATOM 658 O O . PRO A 1 83 ? -12.75 17.797 9.789 1 97.62 83 PRO A O 1
ATOM 661 N N . ILE A 1 84 ? -13 15.719 10.703 1 96.75 84 ILE A N 1
ATOM 662 C CA . ILE A 1 84 ? -12.445 14.969 9.578 1 96.75 84 ILE A CA 1
ATOM 663 C C . ILE A 1 84 ? -13.523 14.086 8.961 1 96.75 84 ILE A C 1
ATOM 665 O O . ILE A 1 84 ? -14.234 13.383 9.672 1 96.75 84 ILE A O 1
ATOM 669 N N . SER A 1 85 ? -13.578 14.133 7.652 1 95.69 85 SER A N 1
ATOM 670 C CA . SER A 1 8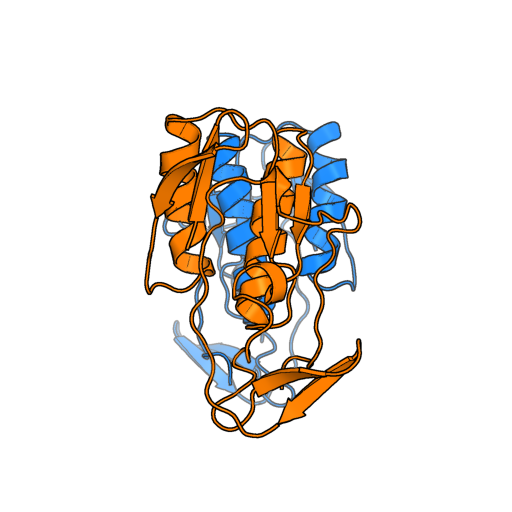5 ? -14.633 13.375 6.977 1 95.69 85 SER A CA 1
ATOM 671 C C . SER A 1 85 ? -14.508 11.883 7.262 1 95.69 85 SER A C 1
ATOM 673 O O . SER A 1 85 ? -13.43 11.305 7.109 1 95.69 85 SER A O 1
ATOM 675 N N . ALA A 1 86 ? -15.594 11.289 7.73 1 93.25 86 ALA A N 1
ATOM 676 C CA . ALA A 1 86 ? -15.664 9.844 7.902 1 93.25 86 ALA A CA 1
ATOM 677 C C . ALA A 1 86 ? -16.391 9.188 6.738 1 93.25 86 ALA A C 1
ATOM 679 O O . ALA A 1 86 ? -16.016 8.102 6.281 1 93.25 86 ALA A O 1
ATOM 680 N N . ASN A 1 87 ? -17.422 9.797 6.305 1 89.31 87 ASN A N 1
ATOM 681 C CA . ASN A 1 87 ? -18.219 9.438 5.141 1 89.31 87 ASN A CA 1
ATOM 682 C C . ASN A 1 87 ? -19.078 10.609 4.668 1 89.31 87 ASN A C 1
ATOM 684 O O . ASN A 1 87 ? -18.812 11.758 5.023 1 89.31 87 ASN A O 1
ATOM 688 N N . LYS A 1 88 ? -19.938 10.383 3.756 1 87.56 88 LYS A N 1
ATOM 689 C CA . LYS A 1 88 ? -20.719 11.453 3.152 1 87.56 88 LYS A CA 1
ATOM 690 C C . LYS A 1 88 ? -21.484 12.242 4.215 1 87.56 88 LYS A C 1
ATOM 692 O O . LYS A 1 88 ? -21.641 13.461 4.098 1 87.56 88 LYS A O 1
ATOM 697 N N . ASN A 1 89 ? -21.828 11.688 5.281 1 89.31 89 ASN A N 1
ATOM 698 C CA . ASN A 1 89 ? -22.766 12.305 6.211 1 89.31 89 ASN A CA 1
ATOM 699 C C . ASN A 1 89 ? -22.094 12.625 7.547 1 89.31 89 ASN A C 1
ATOM 701 O O . ASN A 1 89 ? -22.562 13.492 8.281 1 89.31 89 ASN A O 1
ATOM 705 N N . PHE A 1 90 ? -21.031 11.93 7.789 1 94.94 90 PHE A N 1
ATOM 706 C CA . PHE A 1 90 ? -20.5 12.008 9.148 1 94.94 90 PHE A CA 1
ATOM 707 C C . PHE A 1 90 ? -19.031 12.383 9.133 1 94.94 90 PHE A C 1
ATOM 709 O O . PHE A 1 90 ? -18.328 12.164 8.141 1 94.94 90 PHE A O 1
ATOM 716 N N . CYS A 1 91 ? -18.688 12.93 10.289 1 97.25 91 CYS A N 1
ATOM 717 C CA . CYS A 1 91 ? -17.281 13.289 10.508 1 97.25 91 CYS A CA 1
ATOM 718 C C . CYS A 1 91 ? -16.781 12.711 11.82 1 97.25 91 CYS A C 1
ATOM 720 O O . CYS A 1 91 ? -17.547 12.5 12.758 1 97.25 91 CYS A O 1
ATOM 722 N N . PHE A 1 92 ? -15.477 12.438 11.852 1 97.06 92 PHE A N 1
ATOM 723 C CA . PHE A 1 92 ? -14.773 12.258 13.117 1 97.06 92 PHE A CA 1
ATOM 724 C C . PHE A 1 92 ? -14.578 13.602 13.82 1 97.06 92 PHE A C 1
ATOM 726 O O . PHE A 1 92 ? -14.055 14.547 13.234 1 97.06 92 PHE A O 1
ATOM 733 N N . VAL A 1 93 ? -15.031 13.633 15.008 1 97.06 93 VAL A N 1
ATOM 734 C CA . VAL A 1 93 ? -14.906 14.867 15.781 1 97.06 93 VAL A CA 1
ATOM 735 C C . VAL A 1 93 ? -14.188 14.586 17.094 1 97.06 93 VAL A C 1
ATOM 737 O O . VAL A 1 93 ? -14.422 13.547 17.734 1 97.06 93 VAL A O 1
ATOM 740 N N . TYR A 1 94 ? -13.336 15.477 17.438 1 95.25 94 TYR A N 1
ATOM 741 C CA . TYR A 1 94 ? -12.586 15.359 18.688 1 95.25 94 TYR A CA 1
ATOM 742 C C . TYR A 1 94 ? -13.258 16.141 19.797 1 95.25 94 TYR A C 1
ATOM 744 O O . TYR A 1 94 ? -13.32 17.375 19.75 1 95.25 94 TYR A O 1
ATOM 752 N N . LYS A 1 95 ? -13.773 15.422 20.812 1 92.44 95 LYS A N 1
ATOM 753 C CA . LYS A 1 95 ? -14.461 16.047 21.938 1 92.44 95 LYS A CA 1
ATOM 754 C C . LYS A 1 95 ? -13.945 15.5 23.266 1 92.44 95 LYS A C 1
ATOM 756 O O . LYS A 1 95 ? -14.047 14.305 23.531 1 92.44 95 LYS A O 1
ATOM 761 N N . GLU A 1 96 ? -13.484 16.359 24.172 1 90.25 96 GLU A N 1
ATOM 762 C CA . GLU A 1 96 ? -13.062 16.016 25.531 1 90.25 96 GLU A CA 1
ATOM 763 C C . GLU A 1 96 ? -12.117 14.82 25.531 1 90.25 96 GLU A C 1
ATOM 765 O O . GLU A 1 96 ? -12.305 13.891 26.328 1 90.25 96 GLU A O 1
ATOM 770 N N . GLY A 1 97 ? -11.289 14.711 24.562 1 88.94 97 GLY A N 1
ATOM 771 C CA . GLY A 1 97 ? -10.266 13.68 24.531 1 88.94 97 GLY A CA 1
ATOM 772 C C . GLY A 1 97 ? -10.719 12.414 23.828 1 88.94 97 GLY A C 1
ATOM 773 O O . GLY A 1 97 ? -9.984 11.422 23.797 1 88.94 97 GLY A O 1
ATOM 774 N N . GLU A 1 98 ? -11.922 12.5 23.375 1 92.06 98 GLU A N 1
ATOM 775 C CA . GLU A 1 98 ? -12.445 11.328 22.688 1 92.06 98 GLU A CA 1
ATOM 776 C C . GLU A 1 98 ? -12.828 11.656 21.25 1 92.06 98 GLU A C 1
ATOM 778 O O . GLU A 1 98 ? -13.086 12.82 20.922 1 92.06 98 GLU A O 1
ATOM 783 N N . ILE A 1 99 ? -12.742 10.641 20.406 1 94.19 99 ILE A N 1
ATOM 784 C CA . ILE A 1 99 ? -13.188 10.781 19.016 1 94.19 99 ILE A CA 1
ATOM 785 C C . ILE A 1 99 ? -14.617 10.266 18.875 1 94.19 99 ILE A C 1
ATOM 787 O O . ILE A 1 99 ? -14.93 9.172 19.359 1 94.19 99 ILE A O 1
ATOM 791 N N . CYS A 1 100 ? -15.477 11.023 18.297 1 94.81 100 CYS A N 1
ATOM 792 C CA . CYS A 1 100 ? -16.859 10.617 18.062 1 94.81 100 CYS A CA 1
ATOM 793 C C . CYS A 1 100 ? -17.266 10.875 16.609 1 94.81 100 CYS A C 1
ATOM 795 O O . CYS A 1 100 ? -16.562 11.555 15.875 1 94.81 100 CYS A O 1
ATOM 797 N N . LEU A 1 101 ? -18.359 10.297 16.219 1 94.88 101 LEU A N 1
ATOM 798 C CA . LEU A 1 101 ? -18.922 10.516 14.891 1 94.88 101 LEU A CA 1
ATOM 799 C C . LEU A 1 101 ? -20.141 11.43 14.953 1 94.88 101 LEU A C 1
ATOM 801 O O . LEU A 1 101 ? -21.047 11.219 15.758 1 94.88 101 LEU A O 1
ATOM 805 N N . GLU A 1 102 ? -20.125 12.43 14.172 1 95.56 102 GLU A N 1
ATOM 806 C CA . GLU A 1 102 ? -21.266 13.344 14.109 1 95.56 102 GLU A CA 1
ATOM 807 C C . GLU A 1 102 ? -21.391 13.969 12.727 1 95.56 102 GLU A C 1
ATOM 809 O O . GLU A 1 102 ? -20.422 14.016 11.969 1 95.56 102 GLU A O 1
ATOM 814 N N . GLN A 1 103 ? -22.625 14.312 12.461 1 97.12 103 GLN A N 1
ATOM 815 C CA . GLN A 1 103 ? -22.812 15.117 11.258 1 97.12 103 GLN A CA 1
ATOM 816 C C . GLN A 1 103 ? -22.109 16.469 11.383 1 97.12 103 GLN A C 1
ATOM 818 O O . GLN A 1 103 ? -22.297 17.172 12.367 1 97.12 103 GLN A O 1
ATOM 823 N N . ASN A 1 104 ? -21.25 16.734 10.523 1 96.5 104 ASN A N 1
ATOM 824 C CA . ASN A 1 104 ? -20.453 17.953 10.539 1 96.5 104 ASN A CA 1
ATOM 825 C C . ASN A 1 104 ? -19.859 18.25 9.164 1 96.5 104 ASN A C 1
ATOM 827 O O . ASN A 1 104 ? -20.078 17.484 8.211 1 96.5 104 ASN A O 1
ATOM 831 N N . ILE A 1 105 ? -19.25 19.406 9.078 1 96.19 105 ILE A N 1
ATOM 832 C CA . ILE A 1 105 ? -18.547 19.781 7.855 1 96.19 105 ILE A CA 1
ATOM 833 C C . ILE A 1 105 ? -17.047 19.578 8.047 1 96.19 105 ILE A C 1
ATOM 835 O O . ILE A 1 105 ? -16.453 20.141 8.969 1 96.19 105 ILE A O 1
ATOM 839 N N . PRO A 1 106 ? -16.469 18.75 7.254 1 96.88 106 PRO A N 1
ATOM 840 C CA . PRO A 1 106 ? -15.039 18.516 7.418 1 96.88 106 PRO A CA 1
ATOM 841 C C . PRO A 1 106 ? -14.203 19.75 7.148 1 96.88 106 PRO A C 1
ATOM 843 O O . PRO A 1 106 ? -14.57 20.594 6.316 1 96.88 106 PRO A O 1
ATOM 846 N N . ALA A 1 107 ? -13.133 19.844 7.836 1 97.25 107 ALA A N 1
ATOM 847 C CA . ALA A 1 107 ? -12.18 20.938 7.641 1 97.25 107 ALA A CA 1
ATOM 848 C C . ALA A 1 107 ? -11 20.484 6.785 1 97.25 107 ALA A C 1
ATOM 850 O O . ALA A 1 107 ? -10.758 19.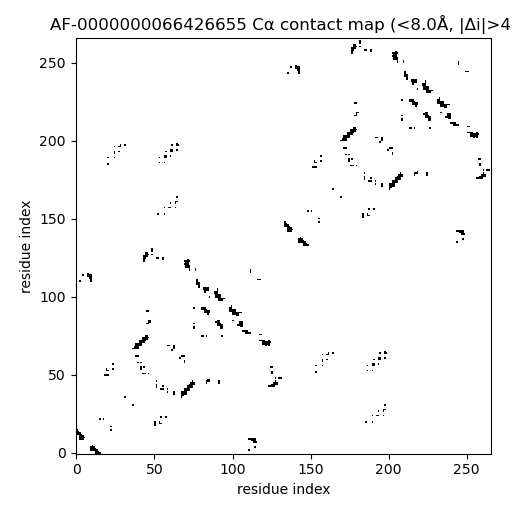281 6.633 1 97.25 107 ALA A O 1
ATOM 851 N N . GLU A 1 108 ? -10.305 21.406 6.27 1 95.81 108 GLU A N 1
ATOM 852 C CA . GLU A 1 108 ? -9.141 21.109 5.438 1 95.81 108 GLU A CA 1
ATOM 853 C C . GLU A 1 108 ? -7.926 20.766 6.293 1 95.81 108 GLU A C 1
ATOM 855 O O . GLU A 1 108 ? -7.82 21.203 7.441 1 95.81 108 GLU A O 1
ATOM 860 N N . PHE A 1 109 ? -7.051 20.031 5.684 1 97.06 109 PHE A N 1
ATOM 861 C CA . PHE A 1 109 ? -5.773 19.719 6.316 1 97.06 109 PHE A CA 1
ATOM 862 C C . PHE A 1 109 ? -4.727 20.766 5.969 1 97.06 109 PHE A C 1
ATOM 864 O O . PHE A 1 109 ? -4.883 21.5 4.996 1 97.06 109 PHE A O 1
ATOM 871 N N . PHE A 1 110 ? -3.738 20.844 6.77 1 96.88 110 PHE A N 1
ATOM 872 C CA . PHE A 1 110 ? -2.568 21.672 6.48 1 96.88 110 PHE A CA 1
ATOM 873 C C . PHE A 1 110 ? -1.288 20.953 6.883 1 96.88 110 PHE A C 1
ATOM 875 O O . PHE A 1 110 ? -1.331 19.953 7.617 1 96.88 110 PHE A O 1
ATOM 882 N N . LEU A 1 111 ? -0.148 21.359 6.359 1 97.94 111 LEU A N 1
ATOM 883 C CA . LEU A 1 111 ? 1.174 20.922 6.797 1 97.94 111 LEU A CA 1
ATOM 884 C C . LEU A 1 111 ? 1.812 21.953 7.719 1 97.94 111 LEU A C 1
ATOM 886 O O . LEU A 1 111 ? 1.914 23.141 7.359 1 97.94 111 LEU A O 1
ATOM 890 N N . PRO A 1 112 ? 2.225 21.516 8.906 1 97.31 112 PRO A N 1
ATOM 891 C CA . PRO A 1 112 ? 2.842 22.484 9.805 1 97.31 112 PRO A CA 1
ATOM 892 C C . PRO A 1 112 ? 4.129 23.078 9.242 1 97.31 112 PRO A C 1
ATOM 894 O O . PRO A 1 112 ? 4.871 22.391 8.531 1 97.31 112 PRO A O 1
ATOM 897 N N . LYS A 1 113 ? 4.41 24.297 9.578 1 97 113 LYS A N 1
ATOM 898 C CA . LYS A 1 113 ? 5.633 24.969 9.133 1 97 113 LYS A CA 1
ATOM 899 C C . LYS A 1 113 ? 6.863 24.375 9.82 1 97 113 LYS A C 1
ATOM 901 O O . LYS A 1 113 ? 7.965 24.406 9.266 1 97 113 LYS A O 1
ATOM 906 N N . ASN A 1 114 ? 6.613 23.875 11.055 1 96.94 114 ASN A N 1
ATOM 907 C CA . ASN A 1 114 ? 7.664 23.25 11.852 1 96.94 114 ASN A CA 1
ATOM 908 C C . ASN A 1 114 ? 7.211 21.906 12.438 1 96.94 114 ASN A C 1
ATOM 910 O O . ASN A 1 114 ? 6.148 21.828 13.055 1 96.94 114 ASN A O 1
ATOM 914 N N . LEU A 1 115 ? 8.039 20.875 12.266 1 96.38 115 LEU A N 1
ATOM 915 C CA . LEU A 1 115 ? 7.688 19.531 12.711 1 96.38 115 LEU A CA 1
ATOM 916 C C . LEU A 1 115 ? 7.645 19.453 14.234 1 96.38 115 LEU A C 1
ATOM 918 O O . LEU A 1 115 ? 7.004 18.578 14.805 1 96.38 115 LEU A O 1
ATOM 922 N N . GLN A 1 116 ? 8.336 20.359 14.906 1 93.56 116 GLN A N 1
ATOM 923 C CA . GLN A 1 116 ? 8.422 20.359 16.359 1 93.56 116 GLN A CA 1
ATOM 924 C C . GLN A 1 116 ? 7.051 20.594 17 1 93.56 116 GLN A C 1
ATOM 926 O O . GLN A 1 116 ? 6.855 20.312 18.172 1 93.56 116 GLN A O 1
ATOM 931 N N . GLU A 1 117 ? 6.172 21 16.188 1 90.12 117 GLU A N 1
ATOM 932 C CA . GLU A 1 117 ? 4.82 21.281 16.656 1 90.12 117 GLU A CA 1
ATOM 933 C C . GLU A 1 117 ? 3.984 20 16.75 1 90.12 117 GLU A C 1
ATOM 935 O O . GLU A 1 117 ? 2.904 20 17.344 1 90.12 117 GLU A O 1
ATOM 940 N N . LEU A 1 118 ? 4.551 18.984 16.203 1 92.81 118 LEU A N 1
ATOM 941 C CA . LEU A 1 118 ? 3.777 17.75 16.109 1 92.81 118 LEU A CA 1
ATOM 942 C C . LEU A 1 118 ? 4.133 16.781 17.234 1 92.81 118 LEU A C 1
ATOM 944 O O . LEU A 1 118 ? 5.289 16.719 17.656 1 92.81 118 LEU A O 1
ATOM 948 N N . LYS A 1 119 ? 3.152 16.125 17.688 1 92.38 119 LYS A N 1
ATOM 949 C CA . LYS A 1 119 ? 3.357 14.992 18.609 1 92.38 119 LYS A CA 1
ATOM 950 C C . LYS A 1 119 ? 3.506 13.688 17.828 1 92.38 119 LYS A C 1
ATOM 952 O O . LYS A 1 119 ? 2.51 13.07 17.453 1 92.38 119 LYS A O 1
ATOM 957 N N . LEU A 1 120 ? 4.715 13.219 17.703 1 92.25 120 LEU A N 1
ATOM 958 C CA . LEU A 1 120 ? 5 12.023 16.922 1 92.25 120 LEU A CA 1
ATOM 959 C C . LEU A 1 120 ? 4.891 10.773 17.797 1 92.25 120 LEU A C 1
ATOM 961 O O . LEU A 1 120 ? 5.25 10.797 18.969 1 92.25 120 LEU A O 1
ATOM 965 N N . ASN A 1 121 ? 4.34 9.812 17.234 1 87.44 121 ASN A N 1
ATOM 966 C CA . ASN A 1 121 ? 4.23 8.523 17.906 1 87.44 121 ASN A CA 1
ATOM 967 C C . ASN A 1 121 ? 5.129 7.477 17.25 1 87.44 121 ASN A C 1
ATOM 969 O O . ASN A 1 121 ? 5.137 7.34 16.016 1 87.44 121 ASN A O 1
ATOM 973 N N . ASN A 1 122 ? 5.738 6.703 18.078 1 84.62 122 ASN A N 1
ATOM 974 C CA . ASN A 1 122 ? 6.586 5.629 17.578 1 84.62 122 ASN A CA 1
ATOM 975 C C . ASN A 1 122 ? 5.762 4.41 17.172 1 84.62 122 ASN A C 1
ATOM 977 O O . ASN A 1 122 ? 6.16 3.65 16.297 1 84.62 122 ASN A O 1
ATOM 981 N N . ASP A 1 123 ? 4.656 4.34 17.906 1 84.06 123 ASP A N 1
ATOM 982 C CA . ASP A 1 123 ? 3.705 3.338 17.438 1 84.06 123 ASP A CA 1
ATOM 983 C C . ASP A 1 123 ? 3.033 3.781 16.141 1 84.06 123 ASP A C 1
ATOM 985 O O . ASP A 1 123 ? 2.049 4.523 16.156 1 84.06 123 ASP A O 1
ATOM 989 N N . ASN A 1 124 ? 3.518 3.332 15.047 1 87.12 124 ASN A N 1
ATOM 990 C CA . ASN A 1 124 ? 3.166 3.932 13.766 1 87.12 124 ASN A CA 1
ATOM 991 C C . ASN A 1 124 ? 2.078 3.135 13.055 1 87.12 124 ASN A C 1
ATOM 993 O O . ASN A 1 124 ? 1.845 3.322 11.859 1 87.12 124 ASN A O 1
ATOM 997 N N . LEU A 1 125 ? 1.414 2.303 13.844 1 89.12 125 LEU A N 1
ATOM 998 C CA . LEU A 1 125 ? 0.373 1.5 13.211 1 89.12 125 LEU A CA 1
ATOM 999 C C . LEU A 1 125 ? -0.839 2.357 12.859 1 89.12 125 LEU A C 1
ATOM 1001 O O . LEU A 1 125 ? -1.161 3.305 13.578 1 89.12 125 LEU A O 1
ATOM 1005 N N . PRO A 1 126 ? -1.527 2.023 11.797 1 91.12 126 PRO A N 1
ATOM 1006 C CA . PRO A 1 126 ? -2.734 2.764 11.422 1 91.12 126 PRO A CA 1
ATOM 1007 C C . PRO A 1 126 ? -3.799 2.75 12.516 1 91.12 126 PRO A C 1
ATOM 1009 O O . PRO A 1 126 ? -3.979 1.736 13.195 1 91.12 126 PRO A O 1
ATOM 1012 N N . PHE A 1 127 ? -4.473 3.848 12.617 1 87.88 127 PHE A N 1
ATOM 1013 C CA . PHE A 1 127 ? -5.633 3.979 13.492 1 87.88 127 PHE A CA 1
ATOM 1014 C C . PHE A 1 127 ? -6.922 3.975 12.688 1 87.88 127 PHE A C 1
ATOM 1016 O O . PHE A 1 127 ? -7.273 4.977 12.055 1 87.88 127 PHE A O 1
ATOM 1023 N N . TYR A 1 128 ? -7.59 2.785 12.75 1 83.06 128 TYR A N 1
ATOM 1024 C CA . TYR A 1 128 ? -8.852 2.652 12.031 1 83.06 128 TYR A CA 1
ATOM 1025 C C . TYR A 1 128 ? -10.039 2.842 12.977 1 83.06 128 TYR A C 1
ATOM 1027 O O . TYR A 1 128 ? -10.305 1.991 13.828 1 83.06 128 TYR A O 1
ATOM 1035 N N . PHE A 1 129 ? -10.484 3.971 12.961 1 79.81 129 PHE A N 1
ATOM 1036 C CA . PHE A 1 129 ? -11.617 4.195 13.844 1 79.81 129 PHE A CA 1
ATOM 1037 C C . PHE A 1 129 ? -12.844 3.432 13.352 1 79.81 129 PHE A C 1
ATOM 1039 O O . PHE A 1 129 ? -13.602 2.889 14.156 1 79.81 129 PHE A O 1
ATOM 1046 N N . LEU A 1 130 ? -13.141 3.426 12.102 1 76.69 130 LEU A N 1
ATOM 1047 C CA . LEU A 1 130 ? -14.203 2.658 11.461 1 76.69 130 LEU A CA 1
ATOM 1048 C C . LEU A 1 130 ? -13.617 1.632 10.492 1 76.69 130 LEU A C 1
ATOM 1050 O O . LEU A 1 130 ? -12.633 1.91 9.805 1 76.69 130 LEU A O 1
ATOM 1054 N N . ASP A 1 131 ? -14.055 0.406 10.609 1 62.62 131 ASP A N 1
ATOM 1055 C CA . ASP A 1 131 ? -13.594 -0.596 9.648 1 62.62 131 ASP A CA 1
ATOM 1056 C C . ASP A 1 131 ? -14.148 -0.314 8.258 1 62.62 131 ASP A C 1
ATOM 1058 O O . ASP A 1 131 ? -15.172 0.36 8.109 1 62.62 131 ASP A O 1
ATOM 1062 N N . ALA A 1 132 ? -13.43 -0.785 7.316 1 58.72 132 ALA A N 1
ATOM 1063 C CA . ALA A 1 132 ? -13.961 -0.733 5.957 1 58.72 132 ALA A CA 1
ATOM 1064 C C . ALA A 1 132 ? -15.406 -1.223 5.91 1 58.72 132 ALA A C 1
ATOM 1066 O O . ALA A 1 132 ? -15.773 -2.152 6.633 1 58.72 132 ALA A O 1
ATOM 1067 N N . ILE A 1 133 ? -16.453 -0.3 5.73 1 44.31 133 ILE A N 1
ATOM 1068 C CA . ILE A 1 133 ? -17.75 -0.896 5.492 1 44.31 133 ILE A CA 1
ATOM 1069 C C . ILE A 1 133 ? -17.672 -1.871 4.32 1 44.31 133 ILE A C 1
ATOM 1071 O O . ILE A 1 133 ? -17.031 -1.579 3.307 1 44.31 133 ILE A O 1
ATOM 1075 N N . MET B 1 1 ? 0.68 -15.445 0.114 1 94.25 1 MET B N 1
ATOM 1076 C CA . MET B 1 1 ? 1.782 -16.344 -0.236 1 94.25 1 MET B CA 1
ATOM 1077 C C . MET B 1 1 ? 2.883 -15.578 -0.973 1 94.25 1 MET B C 1
ATOM 1079 O O . MET B 1 1 ? 2.598 -14.727 -1.812 1 94.25 1 MET B O 1
ATOM 1083 N N . ILE B 1 2 ? 4.168 -15.891 -0.618 1 97.31 2 ILE B N 1
ATOM 1084 C CA . ILE B 1 2 ? 5.328 -15.266 -1.242 1 97.31 2 ILE B CA 1
ATOM 1085 C C . ILE B 1 2 ? 6.348 -16.328 -1.623 1 97.31 2 ILE B C 1
ATOM 1087 O O . ILE B 1 2 ? 6.586 -17.266 -0.86 1 97.31 2 ILE B O 1
ATOM 1091 N N . GLY B 1 3 ? 6.879 -16.219 -2.826 1 98.12 3 GLY B N 1
ATOM 1092 C CA . GLY B 1 3 ? 7.934 -17.109 -3.275 1 98.12 3 GLY B CA 1
ATOM 1093 C C . GLY B 1 3 ? 9.258 -16.391 -3.512 1 98.12 3 GLY B C 1
ATOM 1094 O O . GLY B 1 3 ? 9.281 -15.273 -4.02 1 98.12 3 GLY B O 1
ATOM 1095 N N . ILE B 1 4 ? 10.344 -17 -3.061 1 98.5 4 ILE B N 1
ATOM 1096 C CA . ILE B 1 4 ? 11.695 -16.547 -3.387 1 98.5 4 ILE B CA 1
ATOM 1097 C C . ILE B 1 4 ? 12.273 -17.438 -4.484 1 98.5 4 ILE B C 1
ATOM 1099 O O . ILE B 1 4 ? 12.25 -18.672 -4.375 1 98.5 4 ILE B O 1
ATOM 1103 N N . TYR B 1 5 ? 12.672 -16.812 -5.504 1 98.31 5 TYR B N 1
ATOM 1104 C CA . TYR B 1 5 ? 13.211 -17.547 -6.645 1 98.31 5 TYR B CA 1
ATOM 1105 C C . TYR B 1 5 ? 14.68 -17.219 -6.859 1 98.31 5 TYR B C 1
ATOM 1107 O O . TYR B 1 5 ? 15.094 -16.062 -6.734 1 98.31 5 TYR B O 1
ATOM 1115 N N . GLN B 1 6 ? 15.469 -18.203 -7.105 1 98 6 GLN B N 1
ATOM 1116 C CA . GLN B 1 6 ? 16.859 -18.078 -7.543 1 98 6 GLN B CA 1
ATOM 1117 C C . GLN B 1 6 ? 17.078 -18.766 -8.883 1 98 6 GLN B C 1
ATOM 1119 O O . GLN B 1 6 ? 16.734 -19.938 -9.047 1 98 6 GLN 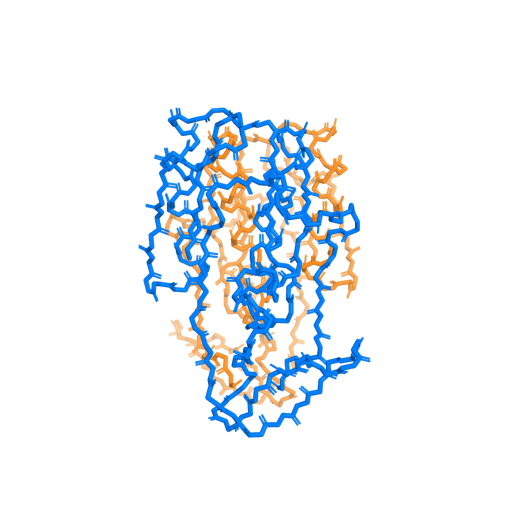B O 1
ATOM 1124 N N . ASP B 1 7 ? 17.578 -17.953 -9.828 1 96.88 7 ASP B N 1
ATOM 1125 C CA . ASP B 1 7 ? 17.766 -18.5 -11.172 1 96.88 7 ASP B CA 1
ATOM 1126 C C . ASP B 1 7 ? 16.469 -19.125 -11.688 1 96.88 7 ASP B C 1
ATOM 1128 O O . ASP B 1 7 ? 16.453 -20.266 -12.164 1 96.88 7 ASP B O 1
ATOM 1132 N N . ASP B 1 8 ? 15.375 -18.438 -11.367 1 97.06 8 ASP B N 1
ATOM 1133 C CA . ASP B 1 8 ? 14.031 -18.734 -11.859 1 97.06 8 ASP B CA 1
ATOM 1134 C C . ASP B 1 8 ? 13.453 -19.969 -11.156 1 97.06 8 ASP B C 1
ATOM 1136 O O . ASP B 1 8 ? 12.344 -20.391 -11.469 1 97.06 8 ASP B O 1
ATOM 1140 N N . LYS B 1 9 ? 14.195 -20.438 -10.203 1 98.19 9 LYS B N 1
ATOM 1141 C CA . LYS B 1 9 ? 13.727 -21.609 -9.469 1 98.19 9 LYS B CA 1
ATOM 1142 C C . LYS B 1 9 ? 13.219 -21.234 -8.078 1 98.19 9 LYS B C 1
ATOM 1144 O O . LYS B 1 9 ? 13.867 -20.469 -7.371 1 98.19 9 LYS B O 1
ATOM 1149 N N . LEU B 1 10 ? 12.141 -21.781 -7.715 1 98.38 10 LEU B N 1
ATOM 1150 C CA . LEU B 1 10 ? 11.57 -21.531 -6.395 1 98.38 10 LEU B CA 1
ATOM 1151 C C . LEU B 1 10 ? 12.445 -22.141 -5.305 1 98.38 10 LEU B C 1
ATOM 1153 O O . LEU B 1 10 ? 12.695 -23.344 -5.309 1 98.38 10 LEU B O 1
ATOM 1157 N N . ILE B 1 11 ? 12.891 -21.344 -4.371 1 98.19 11 ILE B N 1
ATOM 1158 C CA . ILE B 1 11 ? 13.797 -21.891 -3.365 1 98.19 11 ILE B CA 1
ATOM 1159 C C . ILE B 1 11 ? 13.156 -21.781 -1.982 1 98.19 11 ILE B C 1
ATOM 1161 O O . ILE B 1 11 ? 13.586 -22.453 -1.041 1 98.19 11 ILE B O 1
ATOM 1165 N N . LYS B 1 12 ? 12.203 -20.953 -1.807 1 98.06 12 LYS B N 1
ATOM 1166 C CA . LYS B 1 12 ? 11.547 -20.766 -0.517 1 98.06 12 LYS B CA 1
ATOM 1167 C C . LYS B 1 12 ? 10.125 -20.25 -0.694 1 98.06 12 LYS B C 1
ATOM 1169 O O . LYS B 1 12 ? 9.859 -19.453 -1.605 1 98.06 12 LYS B O 1
ATOM 1174 N N . THR B 1 13 ? 9.195 -20.688 0.162 1 97.75 13 THR B N 1
ATOM 1175 C CA . THR B 1 13 ? 7.801 -20.25 0.156 1 97.75 13 THR B CA 1
ATOM 1176 C C . THR B 1 13 ? 7.395 -19.719 1.532 1 97.75 13 THR B C 1
ATOM 1178 O O . THR B 1 13 ? 7.734 -20.328 2.553 1 97.75 13 THR B O 1
ATOM 1181 N N . TYR B 1 14 ? 6.734 -18.609 1.555 1 96.88 14 TYR B N 1
ATOM 1182 C CA . TYR B 1 14 ? 6.125 -18.078 2.768 1 96.88 14 TYR B CA 1
ATOM 1183 C C . TYR B 1 14 ? 4.609 -18 2.629 1 96.88 14 TYR B C 1
ATOM 1185 O O . TYR B 1 14 ? 4.094 -17.547 1.601 1 96.88 14 TYR B O 1
ATOM 1193 N N . LYS B 1 15 ? 3.945 -18.484 3.637 1 94.88 15 LYS B N 1
ATOM 1194 C CA . LYS B 1 15 ? 2.486 -18.422 3.672 1 94.88 15 LYS B CA 1
ATOM 1195 C C . LYS B 1 15 ? 1.997 -17.766 4.957 1 94.88 15 LYS B C 1
ATOM 1197 O O . LYS B 1 15 ? 2.592 -17.938 6.02 1 94.88 15 LYS B O 1
ATOM 1202 N N . SER B 1 16 ? 1.038 -16.969 4.832 1 94.44 16 SER B N 1
ATOM 1203 C CA . SER B 1 16 ? 0.421 -16.328 5.988 1 94.44 16 SER B CA 1
ATOM 1204 C C . SER B 1 16 ? -1.075 -16.125 5.777 1 94.44 16 SER B C 1
ATOM 1206 O O . SER B 1 16 ? -1.522 -15.883 4.652 1 94.44 16 SER B O 1
ATOM 1208 N N . GLU B 1 17 ? -1.849 -16.219 6.805 1 92.31 17 GLU B N 1
ATOM 1209 C CA . GLU B 1 17 ? -3.279 -15.93 6.754 1 92.31 17 GLU B CA 1
ATOM 1210 C C . GLU B 1 17 ? -3.559 -14.453 7.055 1 92.31 17 GLU B C 1
ATOM 1212 O O . GLU B 1 17 ? -4.703 -14 6.953 1 92.31 17 GLU B O 1
ATOM 1217 N N . GLU B 1 18 ? -2.498 -13.805 7.352 1 91.19 18 GLU B N 1
ATOM 1218 C CA . GLU B 1 18 ? -2.645 -12.375 7.625 1 91.19 18 GLU B CA 1
ATOM 1219 C C . GLU B 1 18 ? -2.986 -11.609 6.355 1 91.19 18 GLU B C 1
ATOM 1221 O O . GLU B 1 18 ? -2.686 -12.055 5.246 1 91.19 18 GLU B O 1
ATOM 1226 N N . LYS B 1 19 ? -3.602 -10.453 6.621 1 89.38 19 LYS B N 1
ATOM 1227 C CA . LYS B 1 19 ? -3.809 -9.547 5.496 1 89.38 19 LYS B CA 1
ATOM 1228 C C . LYS B 1 19 ? -2.479 -9.047 4.938 1 89.38 19 LYS B C 1
ATOM 1230 O O . LYS B 1 19 ? -1.49 -8.953 5.668 1 89.38 19 LYS B O 1
ATOM 1235 N N . ALA B 1 20 ? -2.492 -8.734 3.689 1 90.44 20 ALA B N 1
ATOM 1236 C CA . ALA B 1 20 ? -1.284 -8.25 3.025 1 90.44 20 ALA B CA 1
ATOM 1237 C C . ALA B 1 20 ? -0.714 -7.035 3.748 1 90.44 20 ALA B C 1
ATOM 1239 O O . ALA B 1 20 ? 0.504 -6.895 3.877 1 90.44 20 ALA B O 1
ATOM 1240 N N . SER B 1 21 ? -1.567 -6.137 4.223 1 88.94 21 SER B N 1
ATOM 1241 C CA . SER B 1 21 ? -1.149 -4.895 4.863 1 88.94 21 SER B CA 1
ATOM 1242 C C . SER B 1 21 ? -0.396 -5.168 6.16 1 88.94 21 SER B C 1
ATOM 1244 O O . SER B 1 21 ? 0.341 -4.312 6.648 1 88.94 21 SER B O 1
ATOM 1246 N N . GLU B 1 22 ? -0.607 -6.297 6.668 1 88.94 22 GLU B N 1
ATOM 1247 C CA . GLU B 1 22 ? 0.052 -6.703 7.902 1 88.94 22 GLU B CA 1
ATOM 1248 C C . GLU B 1 22 ? 1.257 -7.598 7.617 1 88.94 22 GLU B C 1
ATOM 1250 O O . GLU B 1 22 ? 2.32 -7.422 8.219 1 88.94 22 GLU B O 1
ATOM 1255 N N . PHE B 1 23 ? 1.09 -8.453 6.727 1 92.88 23 PHE B N 1
ATOM 1256 C CA . PHE B 1 23 ? 2.076 -9.484 6.434 1 92.88 23 PHE B CA 1
ATOM 1257 C C . PHE B 1 23 ? 3.27 -8.898 5.688 1 92.88 23 PHE B C 1
ATOM 1259 O O . PHE B 1 23 ? 4.422 -9.172 6.035 1 92.88 23 PHE B O 1
ATOM 1266 N N . LEU B 1 24 ? 3.045 -8.047 4.723 1 94.12 24 LEU B N 1
ATOM 1267 C CA . LEU B 1 24 ? 4.078 -7.617 3.789 1 94.12 24 LEU B CA 1
ATOM 1268 C C . LEU B 1 24 ? 5.156 -6.805 4.508 1 94.12 24 LEU B C 1
ATOM 1270 O O . LEU B 1 24 ? 6.348 -7.086 4.363 1 94.12 24 LEU B O 1
ATOM 1274 N N . PRO B 1 25 ? 4.773 -5.852 5.312 1 90.5 25 PRO B N 1
ATOM 1275 C CA . PRO B 1 25 ? 5.828 -5.094 5.988 1 90.5 25 PRO B CA 1
ATOM 1276 C C . PRO B 1 25 ? 6.715 -5.977 6.867 1 90.5 25 PRO B C 1
ATOM 1278 O O . PRO B 1 25 ? 7.938 -5.805 6.887 1 90.5 25 PRO B O 1
ATOM 1281 N N . LYS B 1 26 ? 6.145 -6.898 7.5 1 91.56 26 LYS B N 1
ATOM 1282 C CA . LYS B 1 26 ? 6.891 -7.781 8.391 1 91.56 26 LYS B CA 1
ATOM 1283 C C . LYS B 1 26 ? 7.836 -8.688 7.605 1 91.56 26 LYS B C 1
ATOM 1285 O O . LYS B 1 26 ? 9.023 -8.773 7.922 1 91.56 26 LYS B O 1
ATOM 1290 N N . ILE B 1 27 ? 7.293 -9.312 6.625 1 95.62 27 ILE B N 1
ATOM 1291 C CA . ILE B 1 27 ? 8.07 -10.32 5.902 1 95.62 27 ILE B CA 1
ATOM 1292 C C . ILE B 1 27 ? 9.156 -9.641 5.078 1 95.62 27 ILE B C 1
ATOM 1294 O O . ILE B 1 27 ? 10.25 -10.188 4.914 1 95.62 27 ILE B O 1
ATOM 1298 N N . LEU B 1 28 ? 8.883 -8.445 4.574 1 95.19 28 LEU B N 1
ATOM 1299 C CA . LEU B 1 28 ? 9.883 -7.719 3.793 1 95.19 28 LEU B CA 1
ATOM 1300 C C . LEU B 1 28 ? 11.086 -7.352 4.656 1 95.19 28 LEU B C 1
ATOM 1302 O O . LEU B 1 28 ? 12.227 -7.398 4.188 1 95.19 28 LEU B O 1
ATOM 1306 N N . ASP B 1 29 ? 10.82 -6.906 5.859 1 94.62 29 ASP B N 1
ATOM 1307 C CA . ASP B 1 29 ? 11.906 -6.598 6.785 1 94.62 29 ASP B CA 1
ATOM 1308 C C . ASP B 1 29 ? 12.852 -7.785 6.93 1 94.62 29 ASP B C 1
ATOM 1310 O O . ASP B 1 29 ? 14.07 -7.621 6.879 1 94.62 29 ASP B O 1
ATOM 1314 N N . GLU B 1 30 ? 12.281 -8.953 7.031 1 95.5 30 GLU B N 1
ATOM 1315 C CA . GLU B 1 30 ? 13.062 -10.18 7.16 1 95.5 30 GLU B CA 1
ATOM 1316 C C . GLU B 1 30 ? 13.789 -10.516 5.859 1 95.5 30 GLU B C 1
ATOM 1318 O O . GLU B 1 30 ? 14.984 -10.805 5.867 1 95.5 30 GLU B O 1
ATOM 1323 N N . LEU B 1 31 ? 13.109 -10.43 4.781 1 96.62 31 LEU B N 1
ATOM 1324 C CA . LEU B 1 31 ? 13.625 -10.875 3.494 1 96.62 31 LEU B CA 1
ATOM 1325 C C . LEU B 1 31 ? 14.742 -9.961 3.008 1 96.62 31 LEU B C 1
ATOM 1327 O O . LEU B 1 31 ? 15.719 -10.422 2.408 1 96.62 31 LEU B O 1
ATOM 1331 N N . LEU B 1 32 ? 14.641 -8.727 3.264 1 95.62 32 LEU B N 1
ATOM 1332 C CA . LEU B 1 32 ? 15.609 -7.762 2.756 1 95.62 32 LEU B CA 1
ATOM 1333 C C . LEU B 1 32 ? 16.922 -7.844 3.539 1 95.62 32 LEU B C 1
ATOM 1335 O O . LEU B 1 32 ? 17.953 -7.375 3.072 1 95.62 32 LEU B O 1
ATOM 1339 N N . LYS B 1 33 ? 16.812 -8.383 4.719 1 94.81 33 LYS B N 1
ATOM 1340 C CA . LYS B 1 33 ? 18.016 -8.641 5.5 1 94.81 33 LYS B CA 1
ATOM 1341 C C . LYS B 1 33 ? 18.766 -9.875 4.98 1 94.81 33 LYS B C 1
ATOM 1343 O O . LYS B 1 33 ? 19.984 -9.984 5.137 1 94.81 33 LYS B O 1
ATOM 1348 N N . GLU B 1 34 ? 18.016 -10.68 4.344 1 95.75 34 GLU B N 1
ATOM 1349 C CA . GLU B 1 34 ? 18.547 -11.977 3.949 1 95.75 34 GLU B CA 1
ATOM 1350 C C . GLU B 1 34 ? 18.906 -11.992 2.465 1 95.75 34 GLU B C 1
ATOM 1352 O O . GLU B 1 34 ? 19.844 -12.688 2.057 1 95.75 34 GLU B O 1
ATOM 1357 N N . TYR B 1 35 ? 18.156 -11.242 1.647 1 95.88 35 TYR B N 1
ATOM 1358 C CA . TYR B 1 35 ? 18.297 -11.359 0.201 1 95.88 35 TYR B CA 1
ATOM 1359 C C . TYR B 1 35 ? 18.516 -9.992 -0.436 1 95.88 35 TYR B C 1
ATOM 1361 O O . TYR B 1 35 ? 18.078 -8.977 0.105 1 95.88 35 TYR B O 1
ATOM 1369 N N . ASP B 1 36 ? 19.219 -10.055 -1.542 1 95.19 36 ASP B N 1
ATOM 1370 C CA . ASP B 1 36 ? 19.25 -8.945 -2.49 1 95.19 36 ASP B CA 1
ATOM 1371 C C . ASP B 1 36 ? 18.453 -9.289 -3.75 1 95.19 36 ASP B C 1
ATOM 1373 O O . ASP B 1 36 ? 18.812 -10.211 -4.484 1 95.19 36 ASP B O 1
ATOM 1377 N N . PHE B 1 37 ? 17.469 -8.555 -3.957 1 96.88 37 PHE B N 1
ATOM 1378 C CA . PHE B 1 37 ? 16.578 -8.875 -5.066 1 96.88 37 PHE B CA 1
ATOM 1379 C C . PHE B 1 37 ? 16.969 -8.109 -6.324 1 96.88 37 PHE B C 1
ATOM 1381 O O . PHE B 1 37 ? 17.422 -6.969 -6.242 1 96.88 37 PHE B O 1
ATOM 1388 N N . THR B 1 38 ? 16.781 -8.805 -7.438 1 97.31 38 THR B N 1
ATOM 1389 C CA . THR B 1 38 ? 17.094 -8.164 -8.711 1 97.31 38 THR B CA 1
ATOM 1390 C C . THR B 1 38 ? 15.812 -7.816 -9.477 1 97.31 38 THR B C 1
ATOM 1392 O O . THR B 1 38 ? 15.844 -7.047 -10.438 1 97.31 38 THR B O 1
ATOM 1395 N N . SER B 1 39 ? 14.703 -8.367 -9.031 1 97.31 39 SER B N 1
ATOM 1396 C CA . SER B 1 39 ? 13.406 -8.078 -9.633 1 97.31 39 SER B CA 1
ATOM 1397 C C . SER B 1 39 ? 12.266 -8.461 -8.688 1 97.31 39 SER B C 1
ATOM 1399 O O . SER B 1 39 ? 12.477 -9.18 -7.715 1 97.31 39 SER B O 1
ATOM 1401 N N . LEU B 1 40 ? 11.148 -7.957 -8.945 1 97.69 40 LEU B N 1
ATOM 1402 C CA . LEU B 1 40 ? 9.922 -8.227 -8.195 1 97.69 40 LEU B CA 1
ATOM 1403 C C . LEU B 1 40 ? 8.789 -8.617 -9.133 1 97.69 40 LEU B C 1
ATOM 1405 O O . LEU B 1 40 ? 8.703 -8.109 -10.25 1 97.69 40 LEU B O 1
ATOM 1409 N N . ILE B 1 41 ? 7.965 -9.508 -8.727 1 97.75 41 ILE B N 1
ATOM 1410 C CA . ILE B 1 41 ? 6.773 -9.922 -9.461 1 97.75 41 ILE B CA 1
ATOM 1411 C C . ILE B 1 41 ? 5.574 -9.961 -8.516 1 97.75 41 ILE B C 1
ATOM 1413 O O . ILE B 1 41 ? 5.676 -10.445 -7.387 1 97.75 41 ILE B O 1
ATOM 1417 N N . TYR B 1 42 ? 4.492 -9.438 -8.914 1 97.44 42 TYR B N 1
ATOM 1418 C CA . TYR B 1 42 ? 3.275 -9.602 -8.125 1 97.44 42 TYR B CA 1
ATOM 1419 C C . TYR B 1 42 ? 2.088 -9.945 -9.016 1 97.44 42 TYR B C 1
ATOM 1421 O O . TYR B 1 42 ? 2.119 -9.711 -10.227 1 97.44 42 TYR B O 1
ATOM 1429 N N . ALA B 1 43 ? 1.083 -10.617 -8.484 1 96.69 43 ALA B N 1
ATOM 1430 C CA . ALA B 1 43 ? -0.163 -10.875 -9.203 1 96.69 43 ALA B CA 1
ATOM 1431 C C . ALA B 1 43 ? -1.029 -9.617 -9.266 1 96.69 43 ALA B C 1
ATOM 1433 O O . ALA B 1 43 ? -1.505 -9.141 -8.234 1 96.69 43 ALA B O 1
ATOM 1434 N N . ASN B 1 44 ? -1.287 -9.195 -10.438 1 96.12 44 ASN B N 1
ATOM 1435 C CA . ASN B 1 44 ? -1.976 -7.91 -10.531 1 96.12 44 ASN B CA 1
ATOM 1436 C C . ASN B 1 44 ? -3.486 -8.094 -10.648 1 96.12 44 ASN B C 1
ATOM 1438 O O . ASN B 1 44 ? -4.211 -7.129 -10.914 1 96.12 44 ASN B O 1
ATOM 1442 N N . GLY B 1 45 ? -4.004 -9.312 -10.477 1 93.81 45 GLY B N 1
ATOM 1443 C CA . GLY B 1 45 ? -5.43 -9.602 -10.484 1 93.81 45 GLY B CA 1
ATOM 1444 C C . GLY B 1 45 ? -5.816 -10.664 -11.5 1 93.81 45 GLY B C 1
ATOM 1445 O O . GLY B 1 45 ? -4.957 -11.195 -12.203 1 93.81 45 GLY B O 1
ATOM 1446 N N . PRO B 1 46 ? -7.082 -10.914 -11.539 1 94.69 46 PRO B N 1
ATOM 1447 C CA . PRO B 1 46 ? -8.141 -10.469 -10.625 1 94.69 46 PRO B CA 1
ATOM 1448 C C . PRO B 1 46 ? -7.988 -11.055 -9.219 1 94.69 46 PRO B C 1
ATOM 1450 O O . PRO B 1 46 ? -7.145 -11.922 -9 1 94.69 46 PRO B O 1
ATOM 1453 N N . GLY B 1 47 ? -8.664 -10.516 -8.258 1 91.62 47 GLY B N 1
ATOM 1454 C CA . GLY B 1 47 ? -8.633 -10.953 -6.871 1 91.62 47 GLY B CA 1
ATOM 1455 C C . GLY B 1 47 ? -9.086 -9.883 -5.898 1 91.62 47 GLY B C 1
ATOM 1456 O O . GLY B 1 47 ? -9.938 -9.055 -6.227 1 91.62 47 GLY B O 1
ATOM 1457 N N . SER B 1 48 ? -8.641 -10.008 -4.652 1 88.38 48 SER B N 1
ATOM 1458 C CA . SER B 1 48 ? -8.977 -9.055 -3.596 1 88.38 48 SER B CA 1
ATOM 1459 C C . SER B 1 48 ? -8.539 -7.645 -3.961 1 88.38 48 SER B C 1
ATOM 1461 O O . SER B 1 48 ? -7.352 -7.395 -4.18 1 88.38 48 SER B O 1
ATOM 1463 N N . TYR B 1 49 ? -9.523 -6.77 -4.02 1 88.12 49 TYR B N 1
ATOM 1464 C CA . TYR B 1 49 ? -9.273 -5.379 -4.387 1 88.12 49 TYR B CA 1
ATOM 1465 C C . TYR B 1 49 ? -8.188 -4.773 -3.508 1 88.12 49 TYR B C 1
ATOM 1467 O O . TYR B 1 49 ? -7.168 -4.293 -4.012 1 88.12 49 TYR B O 1
ATOM 1475 N N . MET B 1 50 ? -8.32 -4.883 -2.238 1 86.62 50 MET B N 1
ATOM 1476 C CA . MET B 1 50 ? -7.367 -4.324 -1.28 1 86.62 50 MET B CA 1
ATOM 1477 C C . MET B 1 50 ? -6.027 -5.047 -1.36 1 86.62 50 MET B C 1
ATOM 1479 O O . MET B 1 50 ? -4.973 -4.406 -1.36 1 86.62 50 MET B O 1
ATOM 1483 N N . GLY B 1 51 ? -6.137 -6.293 -1.512 1 90.5 51 GLY B N 1
ATOM 1484 C CA . GLY B 1 51 ? -4.926 -7.098 -1.574 1 90.5 51 GLY B CA 1
ATOM 1485 C C . GLY B 1 51 ? -4.027 -6.73 -2.74 1 90.5 51 GLY B C 1
ATOM 1486 O O . GLY B 1 51 ? -2.812 -6.605 -2.576 1 90.5 51 GLY B O 1
ATOM 1487 N N . ILE B 1 52 ? -4.629 -6.52 -3.85 1 93.31 52 ILE B N 1
ATOM 1488 C CA . ILE B 1 52 ? -3.887 -6.176 -5.059 1 93.31 52 ILE B CA 1
ATOM 1489 C C . ILE B 1 52 ? -3.26 -4.793 -4.902 1 93.31 52 ILE B C 1
ATOM 1491 O O . ILE B 1 52 ? -2.074 -4.609 -5.184 1 93.31 52 ILE B O 1
ATOM 1495 N N . LYS B 1 53 ? -4.023 -3.926 -4.445 1 92.06 53 LYS B N 1
ATOM 1496 C CA . LYS B 1 53 ? -3.553 -2.549 -4.312 1 92.06 53 LYS B CA 1
ATOM 1497 C C . LYS B 1 53 ? -2.398 -2.457 -3.318 1 92.06 53 LYS B C 1
ATOM 1499 O O . LYS B 1 53 ? -1.402 -1.778 -3.578 1 92.06 53 LYS B O 1
ATOM 1504 N N . ILE B 1 54 ? -2.541 -3.141 -2.254 1 93.44 54 ILE B N 1
ATOM 1505 C CA . ILE B 1 54 ? -1.526 -3.123 -1.207 1 93.44 54 ILE B CA 1
ATOM 1506 C C . ILE B 1 54 ? -0.24 -3.762 -1.725 1 93.44 54 ILE B C 1
ATOM 1508 O O . ILE B 1 54 ? 0.854 -3.234 -1.511 1 93.44 54 ILE B O 1
ATOM 1512 N N . SER B 1 55 ? -0.365 -4.848 -2.346 1 95.31 55 SER B N 1
ATOM 1513 C CA . SER B 1 55 ? 0.801 -5.52 -2.906 1 95.31 55 SER B CA 1
ATOM 1514 C C . SER B 1 55 ? 1.516 -4.633 -3.922 1 95.31 55 SER B C 1
ATOM 1516 O O . SER B 1 55 ? 2.74 -4.504 -3.887 1 95.31 55 SER B O 1
ATOM 1518 N N . TYR B 1 56 ? 0.712 -3.998 -4.738 1 95.56 56 TYR B N 1
ATOM 1519 C CA . TYR B 1 56 ? 1.278 -3.125 -5.762 1 95.56 56 TYR B CA 1
ATOM 1520 C C . TYR B 1 56 ? 2.039 -1.965 -5.133 1 95.56 56 TYR B C 1
ATOM 1522 O O . TYR B 1 56 ? 3.188 -1.698 -5.492 1 95.56 56 TYR B O 1
ATOM 1530 N N . VAL B 1 57 ? 1.447 -1.329 -4.238 1 95.31 57 VAL B N 1
ATOM 1531 C CA . VAL B 1 57 ? 2.039 -0.125 -3.668 1 95.31 57 VAL B CA 1
ATOM 1532 C C . VAL B 1 57 ? 3.312 -0.486 -2.904 1 95.31 57 VAL B C 1
ATOM 1534 O O . VAL B 1 57 ? 4.324 0.212 -3.006 1 95.31 57 VAL B O 1
ATOM 1537 N N . SER B 1 58 ? 3.266 -1.531 -2.148 1 95.81 58 SER B N 1
ATOM 1538 C CA . SER B 1 58 ? 4.434 -1.986 -1.399 1 95.81 58 SER B CA 1
ATOM 1539 C C . SER B 1 58 ? 5.586 -2.34 -2.332 1 95.81 58 SER B C 1
ATOM 1541 O O . SER B 1 58 ? 6.695 -1.828 -2.176 1 95.81 58 SER B O 1
ATOM 1543 N N . LEU B 1 59 ? 5.305 -3.082 -3.314 1 96.62 59 LEU B N 1
ATOM 1544 C CA . LEU B 1 59 ? 6.363 -3.592 -4.18 1 96.62 59 LEU B CA 1
ATOM 1545 C C . LEU B 1 59 ? 6.828 -2.52 -5.16 1 96.62 59 LEU B C 1
ATOM 1547 O O . LEU B 1 59 ? 8.008 -2.48 -5.531 1 96.62 59 LEU B O 1
ATOM 1551 N N . SER B 1 60 ? 5.891 -1.667 -5.543 1 95.88 60 SER B N 1
ATOM 1552 C CA . SER B 1 60 ? 6.309 -0.544 -6.375 1 95.88 60 SER B CA 1
ATOM 1553 C C . SER B 1 60 ? 7.258 0.38 -5.621 1 95.88 60 SER B C 1
ATOM 1555 O O . SER B 1 60 ? 8.242 0.865 -6.188 1 95.88 60 SER B O 1
ATOM 1557 N N . THR B 1 61 ? 6.961 0.622 -4.383 1 95.81 61 THR B N 1
ATOM 1558 C CA . THR B 1 61 ? 7.852 1.418 -3.545 1 95.81 61 THR B CA 1
ATOM 1559 C C . THR B 1 61 ? 9.227 0.766 -3.451 1 95.81 61 THR B C 1
ATOM 1561 O O . THR B 1 61 ? 10.25 1.43 -3.641 1 95.81 61 THR B O 1
ATOM 1564 N N . LEU B 1 62 ? 9.234 -0.477 -3.197 1 95.94 62 LEU B N 1
ATOM 1565 C CA . LEU B 1 62 ? 10.477 -1.229 -3.113 1 95.94 62 LEU B CA 1
ATOM 1566 C C . LEU B 1 62 ? 11.242 -1.162 -4.43 1 95.94 62 LEU B C 1
ATOM 1568 O O . LEU B 1 62 ? 12.461 -0.954 -4.438 1 95.94 62 LEU B O 1
ATOM 1572 N N . SER B 1 63 ? 10.5 -1.353 -5.508 1 96.69 63 SER B N 1
ATOM 1573 C CA . SER B 1 63 ? 11.078 -1.287 -6.844 1 96.69 63 SER B CA 1
ATOM 1574 C C . SER B 1 63 ? 11.773 0.051 -7.086 1 96.69 63 SER B C 1
ATOM 1576 O O . SER B 1 63 ? 12.891 0.093 -7.594 1 96.69 63 SER B O 1
ATOM 1578 N N . ILE B 1 64 ? 11.18 1.062 -6.727 1 95.12 64 ILE B N 1
ATOM 1579 C CA . ILE B 1 64 ? 11.68 2.418 -6.93 1 95.12 64 ILE B CA 1
ATOM 1580 C C . ILE B 1 64 ? 12.938 2.637 -6.098 1 95.12 64 ILE B C 1
ATOM 1582 O O . ILE B 1 64 ? 13.961 3.102 -6.609 1 95.12 64 ILE B O 1
ATOM 1586 N N . VAL B 1 65 ? 12.914 2.26 -4.859 1 93.88 65 VAL B N 1
ATOM 1587 C CA . VAL B 1 65 ? 14.008 2.541 -3.936 1 93.88 65 VAL B CA 1
ATOM 1588 C C . VAL B 1 65 ? 15.227 1.711 -4.312 1 93.88 65 VAL B C 1
ATOM 1590 O O . VAL B 1 65 ? 16.359 2.201 -4.262 1 93.88 65 VAL B O 1
ATOM 1593 N N . LYS B 1 66 ? 14.977 0.504 -4.684 1 94.56 66 LYS B N 1
ATOM 1594 C CA . LYS B 1 66 ? 16.078 -0.398 -5 1 94.56 66 LYS B CA 1
ATOM 1595 C C . LYS B 1 66 ? 16.484 -0.283 -6.465 1 94.56 66 LYS B C 1
ATOM 1597 O O . LYS B 1 66 ? 17.5 -0.838 -6.883 1 94.56 66 LYS B O 1
ATOM 1602 N N . ASN B 1 67 ? 15.641 0.465 -7.191 1 94.69 67 ASN B N 1
ATOM 1603 C CA . ASN B 1 67 ? 15.867 0.609 -8.625 1 94.69 67 ASN B CA 1
ATOM 1604 C C . ASN B 1 67 ? 15.914 -0.747 -9.32 1 94.69 67 ASN B C 1
ATOM 1606 O O . ASN B 1 67 ? 16.875 -1.041 -10.047 1 94.69 67 ASN B O 1
ATOM 1610 N N . ILE B 1 68 ? 14.977 -1.577 -9.07 1 96.25 68 ILE B N 1
ATOM 1611 C CA . ILE B 1 68 ? 14.836 -2.885 -9.703 1 96.25 68 ILE B CA 1
ATOM 1612 C C . ILE B 1 68 ? 13.461 -2.998 -10.359 1 96.25 68 ILE B C 1
ATOM 1614 O O . ILE B 1 68 ? 12.508 -2.352 -9.93 1 96.25 68 ILE B O 1
ATOM 1618 N N . PRO B 1 69 ? 13.305 -3.789 -11.398 1 96.75 69 PRO B N 1
ATOM 1619 C CA . PRO B 1 69 ? 12.031 -3.869 -12.125 1 96.75 69 PRO B CA 1
ATOM 1620 C C . PRO B 1 69 ? 10.945 -4.598 -11.336 1 96.75 69 PRO B C 1
ATOM 1622 O O . PRO B 1 69 ? 11.25 -5.531 -10.586 1 96.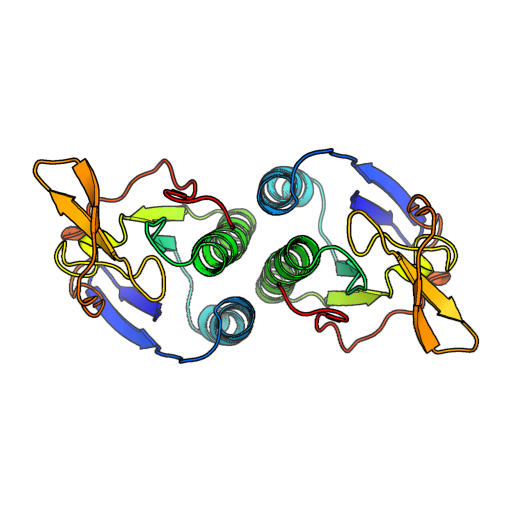75 69 PRO B O 1
ATOM 1625 N N . LEU B 1 70 ? 9.773 -4.152 -11.492 1 97 70 LEU B N 1
ATOM 1626 C CA . LEU B 1 70 ? 8.562 -4.781 -10.984 1 97 70 LEU B CA 1
ATOM 1627 C C . LEU B 1 70 ? 7.699 -5.297 -12.133 1 97 70 LEU B C 1
ATOM 1629 O O . LEU B 1 70 ? 7.305 -4.527 -13.016 1 97 70 LEU B O 1
ATOM 1633 N N . PHE B 1 71 ? 7.434 -6.574 -12.117 1 97.19 71 PHE B N 1
ATOM 1634 C CA . PHE B 1 71 ? 6.594 -7.195 -13.133 1 97.19 71 PHE B CA 1
ATOM 1635 C C . PHE B 1 71 ? 5.258 -7.625 -12.539 1 97.19 71 PHE B C 1
ATOM 1637 O O . PHE B 1 71 ? 5.117 -7.73 -11.32 1 97.19 71 PHE B O 1
ATOM 1644 N N . ALA B 1 72 ? 4.309 -7.785 -13.43 1 97.31 72 ALA B N 1
ATOM 1645 C CA . ALA B 1 72 ? 3.004 -8.305 -13.031 1 97.31 72 ALA B CA 1
ATOM 1646 C C . ALA B 1 72 ? 2.697 -9.617 -13.742 1 97.31 72 ALA B C 1
ATOM 1648 O O . ALA B 1 72 ? 3.219 -9.883 -14.828 1 97.31 72 ALA B O 1
ATOM 1649 N N . VAL B 1 73 ? 1.958 -10.383 -13.117 1 97 73 VAL B N 1
ATOM 1650 C CA . VAL B 1 73 ? 1.425 -11.602 -13.711 1 97 73 VAL B CA 1
ATOM 1651 C C . VAL B 1 73 ? -0.06 -11.734 -13.383 1 97 73 VAL B C 1
ATOM 1653 O O . VAL B 1 73 ? -0.507 -11.297 -12.32 1 97 73 VAL B O 1
ATOM 1656 N N . SER B 1 74 ? -0.812 -12.352 -14.273 1 95.75 74 SER B N 1
ATOM 1657 C CA . SER B 1 74 ? -2.217 -12.625 -13.984 1 95.75 74 SER B CA 1
ATOM 1658 C C . SER B 1 74 ? -2.365 -13.617 -12.836 1 95.75 74 SER B C 1
ATOM 1660 O O . SER B 1 74 ? -1.649 -14.617 -12.781 1 95.75 74 SER B O 1
ATOM 1662 N N . ALA B 1 75 ? -3.285 -13.328 -11.992 1 96.19 75 ALA B N 1
ATOM 1663 C CA . ALA B 1 75 ? -3.553 -14.273 -10.914 1 96.19 75 ALA B CA 1
ATOM 1664 C C . ALA B 1 75 ? -3.943 -15.641 -11.469 1 96.19 75 ALA B C 1
ATOM 1666 O O . ALA B 1 75 ? -3.666 -16.672 -10.852 1 96.19 75 ALA B O 1
ATOM 1667 N N . PHE B 1 76 ? -4.5 -15.648 -12.625 1 96 76 PHE B N 1
ATOM 1668 C CA . PHE B 1 76 ? -4.93 -16.891 -13.25 1 96 76 PHE B CA 1
ATOM 1669 C C . PHE B 1 76 ? -3.734 -17.781 -13.57 1 96 76 PHE B C 1
ATOM 1671 O O . PHE B 1 76 ? -3.848 -19.016 -13.578 1 96 76 PHE B O 1
ATOM 1678 N N . GLU B 1 77 ? -2.623 -17.203 -13.797 1 95.62 77 GLU B N 1
ATOM 1679 C CA . GLU B 1 77 ? -1.411 -17.969 -14.062 1 95.62 77 GLU B CA 1
ATOM 1680 C C . GLU B 1 77 ? -0.94 -18.703 -12.812 1 95.62 77 GLU B C 1
ATOM 1682 O O . GLU B 1 77 ? -0.132 -19.625 -12.898 1 95.62 77 GLU B O 1
ATOM 1687 N N . LEU B 1 78 ? -1.479 -18.312 -11.727 1 97.31 78 LEU B N 1
ATOM 1688 C CA . LEU B 1 78 ? -0.997 -18.844 -10.453 1 97.31 78 LEU B CA 1
ATOM 1689 C C . LEU B 1 78 ? -2.014 -19.812 -9.852 1 97.31 78 LEU B C 1
ATOM 1691 O O . LEU B 1 78 ? -1.89 -20.203 -8.688 1 97.31 78 LEU B O 1
ATOM 1695 N N . ASN B 1 79 ? -3.012 -20.125 -10.594 1 97 79 ASN B N 1
ATOM 1696 C CA . ASN B 1 79 ? -3.969 -21.109 -10.086 1 97 79 ASN B CA 1
ATOM 1697 C C . ASN B 1 79 ? -4.512 -22 -11.203 1 97 79 ASN B C 1
ATOM 1699 O O . ASN B 1 79 ? -5.586 -22.578 -11.062 1 97 79 ASN B O 1
ATOM 1703 N N . GLY B 1 80 ? -3.785 -21.984 -12.352 1 95.62 80 GLY B N 1
ATOM 1704 C CA . GLY B 1 80 ? -4.129 -22.859 -13.469 1 95.62 80 GLY B CA 1
ATOM 1705 C C . GLY B 1 80 ? -5.383 -22.422 -14.195 1 95.62 80 GLY B C 1
ATOM 1706 O O . GLY B 1 80 ? -6.137 -23.266 -14.695 1 95.62 80 GLY B O 1
ATOM 1707 N N . TYR B 1 81 ? -5.719 -21.156 -14.094 1 96.56 81 TYR B N 1
ATOM 1708 C CA . TYR B 1 81 ? -6.871 -20.562 -14.758 1 96.56 81 TYR B CA 1
ATOM 1709 C C . TYR B 1 81 ? -8.172 -21.125 -14.211 1 96.56 81 TYR B C 1
ATOM 1711 O O . TYR B 1 81 ? -9.148 -21.281 -14.945 1 96.56 81 TYR B O 1
ATOM 1719 N N . LYS B 1 82 ? -8.148 -21.484 -12.961 1 97.38 82 LYS B N 1
ATOM 1720 C CA . LYS B 1 82 ? -9.344 -21.922 -12.242 1 97.38 82 LYS B CA 1
ATOM 1721 C C . LYS B 1 82 ? -10.047 -20.734 -11.586 1 97.38 82 LYS B C 1
ATOM 1723 O O . LYS B 1 82 ? -9.508 -19.625 -11.562 1 97.38 82 LYS B O 1
ATOM 1728 N N . PRO B 1 83 ? -11.25 -20.938 -11.125 1 97.69 83 PRO B N 1
ATOM 1729 C CA . PRO B 1 83 ? -12.023 -19.828 -10.578 1 97.69 83 PRO B CA 1
ATOM 1730 C C . PRO B 1 83 ? -11.32 -19.141 -9.398 1 97.69 83 PRO B C 1
ATOM 1732 O O . PRO B 1 83 ? -10.727 -19.828 -8.555 1 97.69 83 PRO B O 1
ATOM 1735 N N . ILE B 1 84 ? -11.383 -17.812 -9.43 1 96.81 84 ILE B N 1
ATOM 1736 C CA . ILE B 1 84 ? -10.844 -16.984 -8.352 1 96.81 84 ILE B CA 1
ATOM 1737 C C . ILE B 1 84 ? -11.984 -16.281 -7.625 1 96.81 84 ILE B C 1
ATOM 1739 O O . ILE B 1 84 ? -12.859 -15.688 -8.258 1 96.81 84 ILE B O 1
ATOM 1743 N N . SER B 1 85 ? -11.914 -16.328 -6.316 1 95.69 85 SER B N 1
ATOM 1744 C CA . SER B 1 85 ? -13 -15.75 -5.543 1 95.69 85 SER B CA 1
ATOM 1745 C C . SER B 1 85 ? -13.141 -14.258 -5.82 1 95.69 85 SER B C 1
ATOM 1747 O O . SER B 1 85 ? -12.156 -13.516 -5.758 1 95.69 85 SER B O 1
ATOM 1749 N N . ALA B 1 86 ? -14.344 -13.828 -6.18 1 93.25 86 ALA B N 1
ATOM 1750 C CA . ALA B 1 86 ? -14.656 -12.406 -6.328 1 93.25 86 ALA B CA 1
ATOM 1751 C C . ALA B 1 86 ? -15.375 -11.875 -5.094 1 93.25 86 ALA B C 1
ATOM 1753 O O . ALA B 1 86 ? -15.117 -10.742 -4.66 1 93.25 86 ALA B O 1
ATOM 1754 N N . ASN B 1 87 ? -16.25 -12.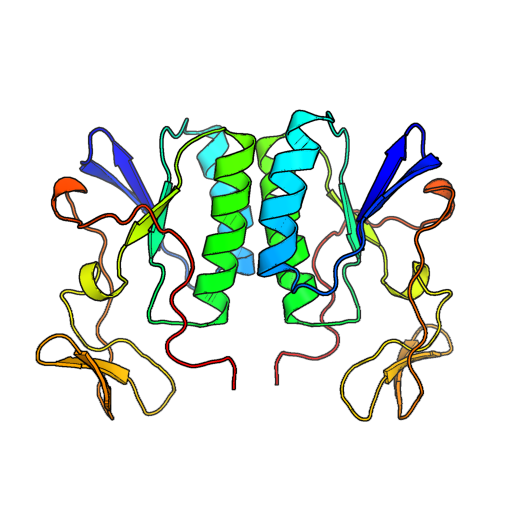641 -4.574 1 89.31 87 ASN B N 1
ATOM 1755 C CA . ASN B 1 87 ? -17 -12.406 -3.34 1 89.31 87 ASN B CA 1
ATOM 1756 C C . ASN B 1 87 ? -17.625 -13.695 -2.809 1 89.31 87 ASN B C 1
ATOM 1758 O O . ASN B 1 87 ? -17.219 -14.789 -3.201 1 89.31 87 ASN B O 1
ATOM 1762 N N . LYS B 1 88 ? -18.406 -13.609 -1.827 1 87.62 88 LYS B N 1
ATOM 1763 C CA . LYS B 1 88 ? -18.953 -14.789 -1.168 1 87.62 88 LYS B CA 1
ATOM 1764 C C . LYS B 1 88 ? -19.672 -15.688 -2.166 1 87.62 88 LYS B C 1
ATOM 1766 O O . LYS B 1 88 ? -19.641 -16.922 -2.047 1 87.62 88 LYS B O 1
ATOM 1771 N N . ASN B 1 89 ? -20.188 -15.18 -3.201 1 89.38 89 ASN B N 1
ATOM 1772 C CA . ASN B 1 89 ? -21.109 -15.93 -4.055 1 89.38 89 ASN B CA 1
ATOM 1773 C C . ASN B 1 89 ? -20.516 -16.141 -5.445 1 89.38 89 ASN B C 1
ATOM 1775 O O . ASN B 1 89 ? -20.906 -17.078 -6.148 1 89.38 89 ASN B O 1
ATOM 1779 N N . PHE B 1 90 ? -19.609 -15.297 -5.77 1 94.94 90 PHE B N 1
ATOM 1780 C CA . PHE B 1 90 ? -19.188 -15.297 -7.168 1 94.94 90 PHE B CA 1
ATOM 1781 C C . PHE B 1 90 ? -17.688 -15.445 -7.293 1 94.94 90 PHE B C 1
ATOM 1783 O O . PHE B 1 90 ? -16.938 -15.133 -6.355 1 94.94 90 PHE B O 1
ATOM 1790 N N . CYS B 1 91 ? -17.359 -15.93 -8.477 1 97.25 91 CYS B N 1
ATOM 1791 C CA . CYS B 1 91 ? -15.953 -16.078 -8.828 1 97.25 91 CYS B CA 1
ATOM 1792 C C . CYS B 1 91 ? -15.656 -15.422 -10.172 1 97.25 91 CYS B C 1
ATOM 1794 O O . CYS B 1 91 ? -16.531 -15.328 -11.031 1 97.25 91 CYS B O 1
ATOM 1796 N N . PHE B 1 92 ? -14.422 -14.945 -10.305 1 97.12 92 PHE B N 1
ATOM 1797 C CA . PHE B 1 92 ? -13.875 -14.672 -11.625 1 97.12 92 PHE B CA 1
ATOM 1798 C C . PHE B 1 92 ? -13.547 -15.961 -12.367 1 97.12 92 PHE B C 1
ATOM 1800 O O . PHE B 1 92 ? -12.828 -16.812 -11.836 1 97.12 92 PHE B O 1
ATOM 1807 N N . VAL B 1 93 ? -14.086 -16.078 -13.5 1 97.06 93 VAL B N 1
ATOM 1808 C CA . VAL B 1 93 ? -13.836 -17.281 -14.289 1 97.06 93 VAL B CA 1
ATOM 1809 C C . VAL B 1 93 ? -13.297 -16.891 -15.664 1 97.06 93 VAL B C 1
ATOM 1811 O O . VAL B 1 93 ? -13.742 -15.906 -16.266 1 97.06 93 VAL B O 1
ATOM 1814 N N . TYR B 1 94 ? -12.344 -17.641 -16.094 1 95.38 94 TYR B N 1
ATOM 1815 C CA . TYR B 1 94 ? -11.734 -17.406 -17.391 1 95.38 94 TYR B CA 1
ATOM 1816 C C . TYR B 1 94 ? -12.375 -18.297 -18.453 1 95.38 94 TYR B C 1
ATOM 1818 O O . TYR B 1 94 ? -12.242 -19.531 -18.406 1 95.38 94 TYR B O 1
ATOM 1826 N N . LYS B 1 95 ? -13.078 -17.672 -19.391 1 92.69 95 LYS B N 1
ATOM 1827 C CA . LYS B 1 95 ? -13.766 -18.406 -20.453 1 92.69 95 LYS B CA 1
ATOM 1828 C C . LYS B 1 95 ? -13.461 -17.797 -21.812 1 92.69 95 LYS B C 1
ATOM 1830 O O . LYS B 1 95 ? -13.773 -16.625 -22.078 1 92.69 95 LYS B O 1
ATOM 1835 N N . GLU B 1 96 ? -12.953 -18.562 -22.766 1 90.44 96 GLU B N 1
ATOM 1836 C CA . GLU B 1 96 ? -12.711 -18.172 -24.156 1 90.44 96 GLU B CA 1
ATOM 1837 C C . GLU B 1 96 ? -11.977 -16.844 -24.25 1 90.44 96 GLU B C 1
ATOM 1839 O O . GLU B 1 96 ? -12.375 -15.961 -25.016 1 90.44 96 GLU B O 1
ATOM 1844 N N . GLY B 1 97 ? -11.078 -16.594 -23.344 1 89.06 97 GLY B N 1
ATOM 1845 C CA . GLY B 1 97 ? -10.234 -15.406 -23.406 1 89.06 97 GLY B CA 1
ATOM 1846 C C . GLY B 1 97 ? -10.812 -14.219 -22.656 1 89.06 97 GLY B C 1
ATOM 1847 O O . GLY B 1 97 ? -10.242 -13.133 -22.672 1 89.06 97 GLY B O 1
ATOM 1848 N N . GLU B 1 98 ? -11.945 -14.508 -22.109 1 92.31 98 GLU B N 1
ATOM 1849 C CA . GLU B 1 98 ? -12.586 -13.43 -21.359 1 92.31 98 GLU B CA 1
ATOM 1850 C C . GLU B 1 98 ? -12.773 -13.812 -19.891 1 92.31 98 GLU B C 1
ATOM 1852 O O . GLU B 1 98 ? -12.812 -14.992 -19.547 1 92.31 98 GLU B O 1
ATOM 1857 N N . ILE B 1 99 ? -12.773 -12.781 -19.062 1 94.38 99 ILE B N 1
ATOM 1858 C CA . ILE B 1 99 ? -13.062 -12.992 -17.641 1 94.38 99 ILE B CA 1
ATOM 1859 C C . ILE B 1 99 ? -14.539 -12.695 -17.375 1 94.38 99 ILE B C 1
ATOM 1861 O O . ILE B 1 99 ? -15.062 -11.664 -17.797 1 94.38 99 ILE B O 1
ATOM 1865 N N . CYS B 1 100 ? -15.219 -13.578 -16.719 1 94.81 100 CYS B N 1
ATOM 1866 C CA . CYS B 1 100 ? -16.625 -13.398 -16.359 1 94.81 100 CYS B CA 1
ATOM 1867 C C . CYS B 1 100 ? -16.859 -13.703 -14.883 1 94.81 100 CYS B C 1
ATOM 1869 O O . CYS B 1 100 ? -15.984 -14.258 -14.211 1 94.81 100 CYS B O 1
ATOM 1871 N N . LEU B 1 101 ? -18 -13.297 -14.391 1 94.88 101 LEU B N 1
ATOM 1872 C CA . LEU B 1 101 ? -18.391 -13.586 -13.023 1 94.88 101 LEU B CA 1
ATOM 1873 C C . LEU B 1 101 ? -19.453 -14.688 -12.984 1 94.88 101 LEU B C 1
ATOM 1875 O O . LEU B 1 101 ? -20.453 -14.617 -13.711 1 94.88 101 LEU B O 1
ATOM 1879 N N . GLU B 1 102 ? -19.219 -15.664 -12.211 1 95.56 102 GLU B N 1
ATOM 1880 C CA . GLU B 1 102 ? -20.188 -16.75 -12.055 1 95.56 102 GLU B CA 1
ATOM 1881 C C . GLU B 1 102 ? -20.094 -17.375 -10.672 1 95.56 102 GLU B C 1
ATOM 1883 O O . GLU B 1 102 ? -19.062 -17.266 -10 1 95.56 102 GLU B O 1
ATOM 1888 N N . GLN B 1 103 ? -21.25 -17.922 -10.297 1 97.12 103 GLN B N 1
ATOM 1889 C CA . GLN B 1 103 ? -21.188 -18.734 -9.094 1 97.12 103 GLN B CA 1
ATOM 1890 C C . GLN B 1 103 ? -20.312 -19.953 -9.297 1 97.12 103 GLN B C 1
ATOM 1892 O O . GLN B 1 103 ? -20.484 -20.703 -10.266 1 97.12 103 GLN B O 1
ATOM 1897 N N . ASN B 1 104 ? -19.344 -20.078 -8.523 1 96.56 104 ASN B N 1
ATOM 1898 C CA . ASN B 1 104 ? -18.375 -21.156 -8.617 1 96.56 104 ASN B CA 1
ATOM 1899 C C . ASN B 1 104 ? -17.609 -21.344 -7.301 1 96.56 104 ASN B C 1
ATOM 1901 O O . ASN B 1 104 ? -17.859 -20.625 -6.332 1 96.56 104 ASN B O 1
ATOM 1905 N N . ILE B 1 105 ? -16.828 -22.406 -7.277 1 96.19 105 ILE B N 1
ATOM 1906 C CA . ILE B 1 105 ? -15.977 -22.656 -6.125 1 96.19 105 ILE B CA 1
ATOM 1907 C C . ILE B 1 105 ? -14.547 -22.234 -6.449 1 96.19 105 ILE B C 1
ATOM 1909 O O . ILE B 1 105 ? -13.961 -22.703 -7.426 1 96.19 105 ILE B O 1
ATOM 1913 N N . PRO B 1 106 ? -14.031 -21.328 -5.711 1 96.88 106 PRO B N 1
ATOM 1914 C CA . PRO B 1 106 ? -12.672 -20.875 -6 1 96.88 106 PRO B CA 1
ATOM 1915 C C . PRO B 1 106 ? -11.633 -21.969 -5.82 1 96.88 106 PRO B C 1
ATOM 1917 O O . PRO B 1 106 ? -11.805 -22.859 -4.973 1 96.88 106 PRO B O 1
ATOM 1920 N N . ALA B 1 107 ? -10.625 -21.891 -6.586 1 97.25 107 ALA B N 1
ATOM 1921 C CA . ALA B 1 107 ? -9.5 -22.828 -6.488 1 97.25 107 ALA B CA 1
ATOM 1922 C C . ALA B 1 107 ? -8.336 -22.188 -5.734 1 97.25 107 ALA B C 1
ATOM 1924 O O . ALA B 1 107 ? -8.266 -20.969 -5.586 1 97.25 107 ALA B O 1
ATOM 1925 N N . GLU B 1 108 ? -7.457 -22.984 -5.297 1 95.81 108 GLU B N 1
ATOM 1926 C CA . GLU B 1 108 ? -6.281 -22.516 -4.57 1 95.81 108 GLU B CA 1
ATOM 1927 C C . GLU B 1 108 ? -5.215 -21.984 -5.523 1 95.81 108 GLU B C 1
ATOM 1929 O O . GLU B 1 108 ? -5.148 -22.406 -6.684 1 95.81 108 GLU B O 1
ATOM 1934 N N . PHE B 1 109 ? -4.422 -21.125 -4.988 1 97.12 109 PHE B N 1
ATOM 1935 C CA . PHE B 1 109 ? -3.27 -20.625 -5.727 1 97.12 109 PHE B CA 1
ATOM 1936 C C . PHE B 1 109 ? -2.049 -21.5 -5.488 1 97.12 109 PHE B C 1
ATOM 1938 O O . PHE B 1 109 ? -1.999 -22.25 -4.516 1 97.12 109 PHE B O 1
ATOM 1945 N N . PHE B 1 110 ? -1.134 -21.422 -6.379 1 96.88 110 PHE B N 1
ATOM 1946 C CA . PHE B 1 110 ? 0.167 -22.062 -6.207 1 96.88 110 PHE B CA 1
ATOM 1947 C C . PHE B 1 110 ? 1.283 -21.156 -6.719 1 96.88 110 PHE B C 1
ATOM 1949 O O . PHE B 1 110 ? 1.025 -20.188 -7.438 1 96.88 110 PHE B O 1
ATOM 1956 N N . LEU B 1 111 ? 2.506 -21.391 -6.301 1 97.94 111 LEU B N 1
ATOM 1957 C CA . LEU B 1 111 ? 3.703 -20.766 -6.852 1 97.94 111 LEU B CA 1
ATOM 1958 C C . LEU B 1 111 ? 4.402 -21.703 -7.832 1 97.94 111 LEU B C 1
ATOM 1960 O O . LEU B 1 111 ? 4.715 -22.844 -7.492 1 97.94 111 LEU B O 1
ATOM 1964 N N . PRO B 1 112 ? 4.637 -21.203 -9.047 1 97.38 112 PRO B N 1
ATOM 1965 C CA . PRO B 1 112 ? 5.305 -22.078 -10.008 1 97.38 112 PRO B CA 1
ATOM 1966 C C . PRO B 1 112 ? 6.715 -22.469 -9.57 1 97.38 112 PRO B C 1
ATOM 1968 O O . PRO B 1 112 ? 7.406 -21.672 -8.93 1 97.38 112 PRO B O 1
ATOM 1971 N N . LYS B 1 113 ? 7.148 -23.641 -9.938 1 97.06 113 LYS B N 1
ATOM 1972 C CA . LYS B 1 113 ? 8.492 -24.109 -9.609 1 97.06 113 LYS B CA 1
ATOM 1973 C C . LYS B 1 113 ? 9.547 -23.344 -10.398 1 97.06 113 LYS B C 1
ATOM 1975 O O . LYS B 1 113 ? 10.688 -23.203 -9.945 1 97.06 113 LYS B O 1
ATOM 1980 N N . ASN B 1 114 ? 9.125 -22.875 -11.602 1 97 114 ASN B N 1
ATOM 1981 C CA . ASN B 1 114 ? 9.992 -22.109 -12.477 1 97 114 ASN B CA 1
ATOM 1982 C C . ASN B 1 114 ? 9.289 -20.859 -13.016 1 97 114 ASN B C 1
ATOM 1984 O O . ASN B 1 114 ? 8.18 -20.938 -13.531 1 97 114 ASN B O 1
ATOM 1988 N N . LEU B 1 115 ? 9.961 -19.703 -12.914 1 96.38 115 LEU B N 1
ATOM 1989 C CA . LEU B 1 115 ? 9.367 -18.422 -13.32 1 96.38 115 LEU B CA 1
ATOM 1990 C C . LEU B 1 115 ? 9.18 -18.375 -14.836 1 96.38 115 LEU B C 1
ATOM 1992 O O . LEU B 1 115 ? 8.359 -17.609 -15.336 1 96.38 115 LEU B O 1
ATOM 1996 N N . GLN B 1 116 ? 9.938 -19.172 -15.562 1 93.56 116 GLN B N 1
ATOM 1997 C CA . GLN B 1 116 ? 9.891 -19.172 -17.016 1 93.56 116 GLN B CA 1
ATOM 1998 C C . GLN B 1 116 ? 8.516 -19.609 -17.531 1 93.56 116 GLN B C 1
ATOM 2000 O O . GLN B 1 116 ? 8.172 -19.375 -18.688 1 93.56 116 GLN B O 1
ATOM 2005 N N . GLU B 1 117 ? 7.793 -20.141 -16.641 1 90.12 117 GLU B N 1
ATOM 2006 C CA . GLU B 1 117 ? 6.461 -20.641 -16.984 1 90.12 117 GLU B CA 1
ATOM 2007 C C . GLU B 1 117 ? 5.441 -19.5 -17 1 90.12 117 GLU B C 1
ATOM 2009 O O . GLU B 1 117 ? 4.328 -19.656 -17.5 1 90.12 117 GLU B O 1
ATOM 2014 N N . LEU B 1 118 ? 5.879 -18.391 -16.484 1 92.56 118 LEU B N 1
ATOM 2015 C CA . LEU B 1 118 ? 4.938 -17.281 -16.312 1 92.56 118 LEU B CA 1
ATOM 2016 C C . LEU B 1 118 ? 5.043 -16.297 -17.469 1 92.56 118 LEU B C 1
ATOM 2018 O O . LEU B 1 118 ? 6.133 -16.062 -18 1 92.56 118 LEU B O 1
ATOM 2022 N N . LYS B 1 119 ? 3.943 -15.773 -17.828 1 92.19 119 LYS B N 1
ATOM 2023 C CA . LYS B 1 119 ? 3.895 -14.641 -18.75 1 92.19 119 LYS B CA 1
ATOM 2024 C C . LYS B 1 119 ? 3.91 -13.32 -17.984 1 92.19 119 LYS B C 1
ATOM 2026 O O . LYS B 1 119 ? 2.867 -12.844 -17.531 1 92.19 119 LYS B O 1
ATOM 2031 N N . LEU B 1 120 ? 5.043 -12.688 -17.969 1 91.94 120 LEU B N 1
ATOM 2032 C CA . LEU B 1 120 ? 5.207 -11.453 -17.219 1 91.94 120 LEU B CA 1
ATOM 2033 C C . LEU B 1 120 ? 4.828 -10.242 -18.062 1 91.94 120 LEU B C 1
ATOM 2035 O O . LEU B 1 120 ? 5.074 -10.227 -19.266 1 91.94 120 LEU B O 1
ATOM 2039 N N . ASN B 1 121 ? 4.195 -9.383 -17.453 1 86.88 121 ASN B N 1
ATOM 2040 C CA . ASN B 1 121 ? 3.824 -8.125 -18.094 1 86.88 121 ASN B CA 1
ATOM 2041 C C . ASN B 1 121 ? 4.609 -6.949 -17.516 1 86.88 121 ASN B C 1
ATOM 2043 O O . ASN B 1 121 ? 4.715 -6.801 -16.297 1 86.88 121 ASN B O 1
ATOM 2047 N N . ASN B 1 122 ? 5.023 -6.098 -18.406 1 84.5 122 ASN B N 1
ATOM 2048 C CA . ASN B 1 122 ? 5.742 -4.902 -17.969 1 84.5 122 ASN B CA 1
ATOM 2049 C C . ASN B 1 122 ? 4.789 -3.816 -17.484 1 84.5 122 ASN B C 1
ATOM 2051 O O . ASN B 1 122 ? 5.156 -2.996 -16.641 1 84.5 122 ASN B O 1
ATOM 2055 N N . ASP B 1 123 ? 3.621 -3.928 -18.094 1 84.12 123 ASP B N 1
ATOM 2056 C CA . ASP B 1 123 ? 2.58 -3.076 -17.516 1 84.12 123 ASP B CA 1
ATOM 2057 C C . ASP B 1 123 ? 2.109 -3.611 -16.172 1 84.12 123 ASP B C 1
ATOM 2059 O O . ASP B 1 123 ? 1.258 -4.5 -16.109 1 84.12 123 ASP B O 1
ATOM 2063 N N . ASN B 1 124 ? 2.623 -3.088 -15.133 1 87.06 124 ASN B N 1
ATOM 2064 C CA . ASN B 1 124 ? 2.48 -3.717 -13.82 1 87.06 124 ASN B CA 1
ATOM 2065 C C . ASN B 1 124 ? 1.353 -3.082 -13.016 1 87.06 124 ASN B C 1
ATOM 2067 O O . ASN B 1 124 ? 1.256 -3.291 -11.805 1 87.06 124 ASN B O 1
ATOM 2071 N N . LEU B 1 125 ? 0.51 -2.373 -13.727 1 89.31 125 LEU B N 1
ATOM 2072 C CA . LEU B 1 125 ? -0.582 -1.73 -13 1 89.31 125 LEU B CA 1
ATOM 2073 C C . LEU B 1 125 ? -1.615 -2.758 -12.555 1 89.31 125 LEU B C 1
ATOM 2075 O O . LEU B 1 125 ? -1.852 -3.75 -13.25 1 89.31 125 LEU B O 1
ATOM 2079 N N . PRO B 1 126 ? -2.246 -2.518 -11.422 1 91.31 126 PRO B N 1
ATOM 2080 C CA . PRO B 1 126 ? -3.291 -3.428 -10.945 1 91.31 126 PRO B CA 1
ATOM 2081 C C . PRO B 1 126 ? -4.438 -3.586 -11.945 1 91.31 126 PRO B C 1
ATOM 2083 O O . PRO B 1 126 ? -4.828 -2.615 -12.602 1 91.31 126 PRO B O 1
ATOM 2086 N N . PHE B 1 127 ? -4.941 -4.781 -12 1 87.94 127 PHE B N 1
ATOM 2087 C CA . PHE B 1 127 ? -6.141 -5.094 -12.773 1 87.94 127 PHE B CA 1
ATOM 2088 C C . PHE B 1 127 ? -7.34 -5.293 -11.852 1 87.94 127 PHE B C 1
ATOM 2090 O O . PHE B 1 127 ? -7.461 -6.328 -11.195 1 87.94 127 PHE B O 1
ATOM 2097 N N . TYR B 1 128 ? -8.188 -4.219 -11.852 1 83 128 TYR B N 1
ATOM 2098 C CA . TYR B 1 128 ? -9.383 -4.281 -11.023 1 83 128 TYR B CA 1
ATOM 2099 C C . TYR B 1 128 ? -10.602 -4.66 -11.859 1 83 128 TYR 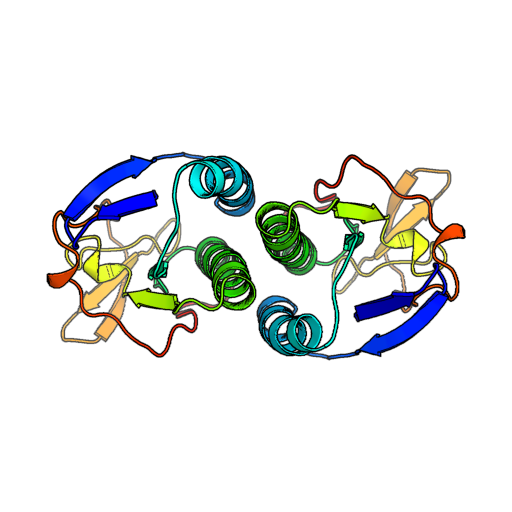B C 1
ATOM 2101 O O . TYR B 1 128 ? -11.07 -3.865 -12.672 1 83 128 TYR B O 1
ATOM 2109 N N . PHE B 1 129 ? -10.891 -5.832 -11.773 1 80.19 129 PHE B N 1
ATOM 2110 C CA . PHE B 1 129 ? -12.055 -6.242 -12.547 1 80.19 129 PHE B CA 1
ATOM 2111 C C . PHE B 1 129 ? -13.336 -5.672 -11.945 1 80.19 129 PHE B C 1
ATOM 2113 O O . PHE B 1 129 ? -14.25 -5.285 -12.672 1 80.19 129 PHE B O 1
ATOM 2120 N N . LEU B 1 130 ? -13.5 -5.723 -10.664 1 76.62 130 LEU B N 1
ATOM 2121 C CA . LEU B 1 130 ? -14.602 -5.121 -9.93 1 76.62 130 LEU B CA 1
ATOM 2122 C C . LEU B 1 130 ? -14.102 -4.008 -9.016 1 76.62 130 LEU B C 1
ATOM 2124 O O . LEU B 1 130 ? -13.031 -4.121 -8.414 1 76.62 130 LEU B O 1
ATOM 2128 N N . ASP B 1 131 ? -14.75 -2.896 -9.094 1 62.22 131 ASP B N 1
ATOM 2129 C CA . ASP B 1 131 ? -14.391 -1.801 -8.203 1 62.22 131 ASP B CA 1
ATOM 2130 C C . ASP B 1 131 ? -14.734 -2.139 -6.754 1 62.22 131 ASP B C 1
ATOM 2132 O O . ASP B 1 131 ? -15.617 -2.963 -6.496 1 62.22 131 ASP B O 1
ATOM 2136 N N . ALA B 1 132 ? -14.062 -1.532 -5.906 1 57.31 132 ALA B N 1
ATOM 2137 C CA . ALA B 1 132 ? -14.391 -1.621 -4.484 1 57.31 132 ALA B CA 1
ATOM 2138 C C . ALA B 1 132 ? -15.883 -1.376 -4.254 1 57.31 132 ALA B C 1
ATOM 2140 O O . ALA B 1 132 ? -16.5 -0.59 -4.969 1 57.31 132 ALA B O 1
ATOM 2141 N N . ILE B 1 133 ? -16.781 -2.393 -3.924 1 46.84 133 ILE B N 1
ATOM 2142 C CA . ILE B 1 133 ? -18.125 -2.012 -3.508 1 46.84 133 ILE B CA 1
ATOM 2143 C C . ILE B 1 133 ? -18.047 -1.027 -2.344 1 46.84 133 ILE B C 1
ATOM 2145 O O . ILE B 1 133 ? -17.266 -1.223 -1.409 1 46.84 133 ILE B O 1
#

Radius of gyration: 20.04 Å; Cα contacts (8 Å, |Δi|>4): 459; chains: 2; bounding box: 42×49×50 Å

Solvent-accessible surface area (backbone atoms only — not comparable to full-atom values): 15361 Å² total; per-residue (Å²): 112,48,76,43,64,56,96,47,28,56,74,47,77,46,76,64,91,59,54,57,82,61,42,47,57,58,53,47,54,55,44,59,74,73,47,84,78,75,61,45,73,45,56,25,22,66,56,57,61,66,51,36,53,46,52,47,41,30,48,49,38,49,20,54,76,69,68,31,55,55,32,14,30,52,35,41,77,31,35,79,52,43,31,36,53,66,52,99,63,32,13,41,32,70,52,97,92,37,79,45,79,40,75,60,72,58,53,69,74,58,79,67,64,41,55,83,77,56,73,74,32,77,75,50,64,74,44,72,82,62,72,84,119,111,48,78,43,64,57,96,45,28,57,75,46,79,45,79,64,91,58,55,57,81,61,43,46,58,56,51,46,53,55,44,60,75,73,48,84,78,74,60,46,75,45,55,25,22,65,57,57,62,66,52,35,52,46,52,47,39,30,48,49,37,48,20,54,75,68,70,30,57,53,32,15,29,52,35,41,76,29,35,78,52,43,31,35,53,67,53,98,62,32,12,41,33,69,52,98,92,37,79,44,80,39,75,60,71,57,54,68,74,56,79,68,63,40,54,83,78,56,72,73,32,76,74,48,65,72,46,73,82,62,73,85,119

InterPro domains:
  IPR043129 ATPase, nucleotide binding domain [SSF53067] (2-79)